Protein AF-A0A846BTY0-F1 (afdb_monomer_lite)

Sequence (270 aa):
MNKLWSKVLLSLCGMIFVFLVKHSTSTQTIAGSITANSADNFVNSMGVVTHLSYTDTPYVQNWNDNNPKYNLKTLLAELGIRHIRDRMLSPSYASVLSYAPERFAQLYKDLGITLTAVIDLREDDFLNASPIPGELEFWSTGSSDVNGEIINFADLIEAIEGPNEYDNEQLPDQNWMETLIDYQTQLYSLVKDNDILAAKPVLMPSLIYTAHCGKIGDLSHISDKANVHSYANYPYWRFPSSTLNWYLNNIKKCSSEQPIIATETGYPTL

Structure (mmCIF, N/CA/C/O backbone):
data_AF-A0A846BTY0-F1
#
_entry.id   AF-A0A846BTY0-F1
#
loop_
_atom_site.group_PDB
_atom_site.id
_atom_site.type_symbol
_atom_site.label_atom_id
_atom_site.label_alt_id
_atom_site.label_comp_id
_atom_site.label_asym_id
_atom_site.label_entity_id
_atom_site.label_seq_id
_atom_site.pdbx_PDB_ins_code
_atom_site.Cartn_x
_atom_site.Cartn_y
_atom_site.Cartn_z
_atom_site.occupancy
_atom_site.B_iso_or_equiv
_atom_site.auth_seq_id
_atom_site.auth_comp_id
_atom_site.auth_asym_id
_atom_site.auth_atom_id
_atom_site.pdbx_PDB_model_num
ATOM 1 N N . MET A 1 1 ? 28.766 14.623 -95.146 1.00 38.59 1 MET A N 1
ATOM 2 C CA . MET A 1 1 ? 28.654 13.152 -95.220 1.00 38.59 1 MET A CA 1
ATOM 3 C C . MET A 1 1 ? 27.309 12.741 -94.628 1.00 38.59 1 MET A C 1
ATOM 5 O O . MET A 1 1 ? 27.062 13.077 -93.484 1.00 38.59 1 MET A O 1
ATOM 9 N N . ASN A 1 2 ? 26.460 12.136 -95.476 1.00 37.66 2 ASN A N 1
ATOM 10 C CA . ASN A 1 2 ? 25.274 11.274 -95.249 1.00 37.66 2 ASN A CA 1
ATOM 11 C C . ASN A 1 2 ? 24.246 11.721 -94.180 1.00 37.66 2 ASN A C 1
ATOM 13 O O . ASN A 1 2 ? 24.505 11.587 -92.995 1.00 37.66 2 ASN A O 1
ATOM 17 N N . LYS A 1 3 ? 23.106 12.366 -94.498 1.00 36.78 3 LYS A N 1
ATOM 18 C CA . LYS A 1 3 ? 21.858 11.883 -95.164 1.00 36.78 3 LYS A CA 1
ATOM 19 C C . LYS A 1 3 ? 21.324 10.531 -94.649 1.00 36.78 3 LYS A C 1
ATOM 21 O O . LYS A 1 3 ? 21.921 9.519 -94.982 1.00 36.78 3 LYS A O 1
ATOM 26 N N . LEU A 1 4 ? 20.154 10.548 -93.984 1.00 38.28 4 LEU A N 1
ATOM 27 C CA . LEU A 1 4 ? 18.922 9.745 -94.233 1.00 38.28 4 LEU A CA 1
ATOM 28 C C . LEU A 1 4 ? 17.878 10.082 -93.125 1.00 38.28 4 LEU A C 1
ATOM 30 O O . LEU A 1 4 ? 18.164 9.862 -91.959 1.00 38.28 4 LEU A O 1
ATOM 34 N N . TRP A 1 5 ? 16.817 10.877 -93.361 1.00 31.69 5 TRP A N 1
ATOM 35 C CA . TRP A 1 5 ? 15.460 10.490 -93.838 1.00 31.69 5 TRP A CA 1
ATOM 36 C C . TRP A 1 5 ? 14.814 9.392 -92.955 1.00 31.69 5 TRP A C 1
ATOM 38 O O . TRP A 1 5 ? 15.377 8.315 -92.853 1.00 31.69 5 TRP A O 1
ATOM 48 N N . SER A 1 6 ? 13.668 9.553 -92.271 1.00 35.09 6 SER A N 1
ATOM 49 C CA . SER A 1 6 ? 12.305 9.905 -92.735 1.00 35.09 6 SER A CA 1
ATOM 50 C C . SER A 1 6 ? 11.376 10.124 -91.505 1.00 35.09 6 SER A C 1
ATOM 52 O O . SER A 1 6 ? 11.512 9.428 -90.509 1.00 35.09 6 SER A O 1
ATOM 54 N N . LYS A 1 7 ? 10.648 11.249 -91.395 1.00 35.53 7 LYS A N 1
ATOM 55 C CA . LYS A 1 7 ? 9.193 11.443 -91.637 1.00 35.53 7 LYS A CA 1
ATOM 56 C C . LYS A 1 7 ? 8.258 10.365 -91.040 1.00 35.53 7 LYS A C 1
ATOM 58 O O . LYS A 1 7 ? 8.324 9.234 -91.493 1.00 35.53 7 LYS A O 1
ATOM 63 N N . VAL A 1 8 ? 7.297 10.769 -90.187 1.00 35.03 8 VAL A N 1
ATOM 64 C CA . VAL A 1 8 ? 5.825 10.728 -90.435 1.00 35.03 8 VAL A CA 1
ATOM 65 C C . VAL A 1 8 ? 4.994 10.942 -89.143 1.00 35.03 8 VAL A C 1
ATOM 67 O O . VAL A 1 8 ? 5.145 10.226 -88.166 1.00 35.03 8 VAL A O 1
ATOM 70 N N . LEU A 1 9 ? 4.128 11.964 -89.228 1.00 31.22 9 LEU A N 1
ATOM 71 C CA . LEU A 1 9 ? 2.765 12.195 -88.705 1.00 31.22 9 LEU A CA 1
ATOM 72 C C . LEU A 1 9 ? 2.306 11.829 -87.271 1.00 31.22 9 LEU A C 1
ATOM 74 O O . LEU A 1 9 ? 2.296 10.679 -86.860 1.00 31.22 9 LEU A O 1
ATOM 78 N N . LEU A 1 10 ? 1.717 12.869 -86.655 1.00 35.19 10 LEU A N 1
ATOM 79 C CA . LEU A 1 10 ? 0.437 12.949 -85.921 1.00 35.19 10 LEU A CA 1
ATOM 80 C C . LEU A 1 10 ? -0.011 11.764 -85.045 1.00 35.19 10 LEU A C 1
ATOM 82 O O . LEU A 1 10 ? -0.430 10.735 -85.556 1.00 35.19 10 LEU A O 1
ATOM 86 N N . SER A 1 11 ? -0.236 12.050 -83.758 1.00 33.22 11 SER A N 1
ATOM 87 C CA . SER A 1 11 ? -1.609 12.052 -83.228 1.00 33.22 11 SER A CA 1
ATOM 88 C C . SER A 1 11 ? -1.683 12.780 -81.882 1.00 33.22 11 SER A C 1
ATOM 90 O O . SER A 1 11 ? -0.953 12.462 -80.945 1.00 33.22 11 SER A O 1
ATOM 92 N N . LEU A 1 12 ? -2.594 13.751 -81.793 1.00 43.34 12 LEU A N 1
ATOM 93 C CA . LEU A 1 12 ? -3.147 14.233 -80.534 1.00 43.34 12 LEU A CA 1
ATOM 94 C C . LEU A 1 12 ? -3.874 13.069 -79.850 1.00 43.34 12 LEU A C 1
ATOM 96 O O . LEU A 1 12 ? -4.935 12.654 -80.306 1.00 43.34 12 LEU A O 1
ATOM 100 N N . CYS A 1 13 ? -3.362 12.609 -78.715 1.00 31.83 13 CYS A N 1
ATOM 101 C CA . CYS A 1 13 ? -4.177 11.945 -77.706 1.00 31.83 13 CYS A CA 1
ATOM 102 C C . CYS A 1 13 ? -3.837 12.574 -76.358 1.00 31.83 13 CYS A C 1
ATOM 104 O O . CYS A 1 13 ? -2.730 12.421 -75.846 1.00 31.83 13 CYS A O 1
ATOM 106 N N . GLY A 1 14 ? -4.794 13.324 -75.808 1.00 37.03 14 GLY A N 1
ATOM 107 C CA . GLY A 1 14 ? -4.729 13.796 -74.436 1.00 37.03 14 GLY A CA 1
ATOM 108 C C . GLY A 1 14 ? -4.611 12.603 -73.494 1.00 37.03 14 GLY A C 1
ATOM 109 O O . GLY A 1 14 ? -5.502 11.760 -73.435 1.00 37.03 14 GLY A O 1
ATOM 110 N N . MET A 1 15 ? -3.510 12.538 -72.754 1.00 34.75 15 MET A N 1
ATOM 111 C CA . MET A 1 15 ? -3.406 11.676 -71.586 1.00 34.75 15 MET A CA 1
ATOM 112 C C . MET A 1 15 ? -4.022 12.424 -70.406 1.00 34.75 15 MET A C 1
ATOM 114 O O . MET A 1 15 ? -3.355 13.176 -69.700 1.00 34.75 15 MET A O 1
ATOM 118 N N . ILE A 1 16 ? -5.323 12.224 -70.205 1.00 39.16 16 ILE A N 1
ATOM 119 C CA . ILE A 1 16 ? -5.926 12.406 -68.887 1.00 39.16 16 ILE A CA 1
ATOM 120 C C . ILE A 1 16 ? -5.365 11.274 -68.025 1.00 39.16 16 ILE A C 1
ATOM 122 O O . ILE A 1 16 ? -5.757 10.117 -68.173 1.00 39.16 16 ILE A O 1
ATOM 126 N N . PHE A 1 17 ? -4.423 11.594 -67.140 1.00 39.34 17 PHE A N 1
ATOM 127 C CA . PHE A 1 17 ? -4.081 10.707 -66.034 1.00 39.34 17 PHE A CA 1
ATOM 128 C C . PHE A 1 17 ? -5.272 10.688 -65.073 1.00 39.34 17 PHE A C 1
ATOM 130 O O . PHE A 1 17 ? -5.424 11.562 -64.223 1.00 39.34 17 PHE A O 1
ATOM 137 N N . VAL A 1 18 ? -6.144 9.691 -65.220 1.00 40.50 18 VAL A N 1
ATOM 138 C CA . VAL A 1 18 ? -7.090 9.337 -64.164 1.00 40.50 18 VAL A CA 1
ATOM 139 C C . VAL A 1 18 ? -6.271 8.683 -63.056 1.00 40.50 18 VAL A C 1
ATOM 141 O O . VAL A 1 18 ? -5.952 7.496 -63.118 1.00 40.50 18 VAL A O 1
ATOM 144 N N . PHE A 1 19 ? -5.904 9.458 -62.037 1.00 42.62 19 PHE A N 1
ATOM 145 C CA . PHE A 1 19 ? -5.526 8.876 -60.756 1.00 42.62 19 PHE A CA 1
ATOM 146 C C . PHE A 1 19 ? -6.775 8.207 -60.180 1.00 42.62 19 PHE A C 1
ATOM 148 O O . PHE A 1 19 ? -7.647 8.860 -59.611 1.00 42.62 19 PHE A O 1
ATOM 155 N N . LEU A 1 20 ? -6.869 6.887 -60.339 1.00 40.22 20 LEU A N 1
ATOM 156 C CA . LEU A 1 20 ? -7.727 6.058 -59.503 1.00 40.22 20 LEU A CA 1
ATOM 157 C C . LEU A 1 20 ? -7.174 6.133 -58.078 1.00 40.22 20 LEU A C 1
ATOM 159 O O . LEU A 1 20 ? -6.376 5.300 -57.651 1.00 40.22 20 LEU A O 1
ATOM 163 N N . VAL A 1 21 ? -7.590 7.159 -57.336 1.00 49.66 21 VAL A N 1
ATOM 164 C CA . VAL A 1 21 ? -7.513 7.143 -55.880 1.00 49.66 21 VAL A CA 1
ATOM 165 C C . VAL A 1 21 ? -8.423 6.000 -55.450 1.00 49.66 21 VAL A C 1
ATOM 167 O O . VAL A 1 21 ? -9.644 6.158 -55.391 1.00 49.66 21 VAL A O 1
ATOM 170 N N . LYS A 1 22 ? -7.839 4.826 -55.178 1.00 41.03 22 LYS A N 1
ATOM 171 C CA . LYS A 1 22 ? -8.484 3.833 -54.320 1.00 41.03 22 LYS A CA 1
ATOM 172 C C . LYS A 1 22 ? -8.749 4.555 -53.006 1.00 41.03 22 LYS A C 1
ATOM 174 O O . LYS A 1 22 ? -7.854 4.682 -52.178 1.00 41.03 22 LYS A O 1
ATOM 179 N N . HIS A 1 23 ? -9.965 5.064 -52.844 1.00 44.62 23 HIS A N 1
ATOM 180 C CA . HIS A 1 23 ? -10.483 5.390 -51.533 1.00 44.62 23 HIS A CA 1
ATOM 181 C C . HIS A 1 23 ? -10.549 4.055 -50.804 1.00 44.62 23 HIS A C 1
ATOM 183 O O . HIS A 1 23 ? -11.494 3.286 -50.965 1.00 44.62 23 HIS A O 1
ATOM 189 N N . SER A 1 24 ? -9.488 3.731 -50.070 1.00 53.31 24 SER A N 1
ATOM 190 C CA . SER A 1 24 ? -9.585 2.794 -48.971 1.00 53.31 24 SER A CA 1
ATOM 191 C C . SER A 1 24 ? -10.599 3.412 -48.022 1.00 53.31 24 SER A C 1
ATOM 193 O O . SER A 1 24 ? -10.271 4.328 -47.270 1.00 53.31 24 SER A O 1
ATOM 195 N N . THR A 1 25 ? -11.850 2.975 -48.124 1.00 48.22 25 THR A N 1
ATOM 196 C CA . THR A 1 25 ? -12.835 3.165 -47.071 1.00 48.22 25 THR A CA 1
ATOM 197 C C . THR A 1 25 ? -12.238 2.500 -45.845 1.00 48.22 25 THR A C 1
ATOM 199 O O . THR A 1 25 ? -12.290 1.277 -45.711 1.00 48.22 25 THR A O 1
ATOM 202 N N . SER A 1 26 ? -11.579 3.289 -44.998 1.00 53.19 26 SER A N 1
ATOM 203 C CA . SER A 1 26 ? -11.285 2.864 -43.646 1.00 53.19 26 SER A CA 1
ATOM 204 C C . SER A 1 26 ? -12.644 2.609 -43.017 1.00 53.19 26 SER A C 1
ATOM 206 O O . SER A 1 26 ? -13.413 3.524 -42.731 1.00 53.19 26 SER A O 1
ATOM 208 N N . THR A 1 27 ? -12.995 1.336 -42.880 1.00 46.78 27 THR A N 1
ATOM 209 C CA . THR A 1 27 ? -14.018 0.927 -41.933 1.00 46.78 27 THR A CA 1
ATOM 210 C C . THR A 1 27 ? -13.564 1.469 -40.587 1.00 46.78 27 THR A C 1
ATOM 212 O O . THR A 1 27 ? -12.634 0.932 -39.988 1.00 46.78 27 THR A O 1
ATOM 215 N N . GLN A 1 28 ? -14.156 2.586 -40.154 1.00 51.31 28 GLN A N 1
ATOM 216 C CA . GLN A 1 28 ? -14.114 2.988 -38.760 1.00 51.31 28 GLN A CA 1
ATOM 217 C C . GLN A 1 28 ? -14.739 1.831 -37.999 1.00 51.31 28 GLN A C 1
ATOM 219 O O . GLN A 1 28 ? -15.952 1.625 -38.041 1.00 51.31 28 GLN A O 1
ATOM 224 N N . THR A 1 29 ? -13.896 1.025 -37.366 1.00 49.38 29 THR A N 1
ATOM 225 C CA . THR A 1 29 ? -14.335 0.108 -36.331 1.00 49.38 29 THR A CA 1
ATOM 226 C C . THR A 1 29 ? -15.044 0.981 -35.308 1.00 49.38 29 THR A C 1
ATOM 228 O O . THR A 1 29 ? -14.406 1.798 -34.646 1.00 49.38 29 THR A O 1
ATOM 231 N N . ILE A 1 30 ? -16.373 0.885 -35.247 1.00 56.69 30 ILE A N 1
ATOM 232 C CA . ILE A 1 30 ? -17.145 1.491 -34.169 1.00 56.69 30 ILE A CA 1
ATOM 233 C C . ILE A 1 30 ? -16.536 0.899 -32.903 1.00 56.69 30 ILE A C 1
ATOM 235 O O . ILE A 1 30 ? -16.584 -0.319 -32.719 1.00 56.69 30 ILE A O 1
ATOM 239 N N . ALA A 1 31 ? -15.870 1.732 -32.098 1.00 61.41 31 ALA A N 1
ATOM 240 C CA . ALA A 1 31 ? -15.422 1.327 -30.776 1.00 61.41 31 ALA A CA 1
ATOM 241 C C . ALA A 1 31 ? -16.645 0.709 -30.093 1.00 61.41 31 ALA A C 1
ATOM 243 O O . ALA A 1 31 ? -17.688 1.363 -30.019 1.00 61.41 31 ALA A O 1
ATOM 244 N N . GLY A 1 32 ? -16.559 -0.580 -29.746 1.00 63.38 32 GLY A N 1
ATOM 245 C CA . GLY A 1 32 ? -17.701 -1.331 -29.230 1.00 63.38 32 GLY A CA 1
ATOM 246 C C . GLY A 1 32 ? -18.377 -0.552 -28.107 1.00 63.38 32 GLY A C 1
ATOM 247 O O . GLY A 1 32 ? -17.699 0.152 -27.357 1.00 63.38 32 GLY A O 1
ATOM 248 N N . SER A 1 33 ? -19.706 -0.633 -28.017 1.00 71.06 33 SER A N 1
ATOM 249 C CA . SER A 1 33 ? -20.448 0.047 -26.957 1.00 71.06 33 SER A CA 1
ATOM 250 C C . SER A 1 33 ? -19.863 -0.359 -25.605 1.00 71.06 33 SER A C 1
ATOM 252 O O . SER A 1 33 ? -19.982 -1.516 -25.200 1.00 71.06 33 SER A O 1
ATOM 254 N N . ILE A 1 34 ? -19.198 0.571 -24.928 1.00 78.00 34 ILE A N 1
ATOM 255 C CA . ILE A 1 34 ? -18.733 0.350 -23.565 1.00 78.00 34 ILE A CA 1
ATOM 256 C C . ILE A 1 34 ? -19.958 0.320 -22.655 1.00 78.00 34 ILE A C 1
ATOM 258 O O . ILE A 1 34 ? -20.835 1.181 -22.751 1.00 78.00 34 ILE A O 1
ATOM 262 N N . THR A 1 35 ? -20.048 -0.688 -21.792 1.00 83.25 35 THR A N 1
ATOM 263 C CA . THR A 1 35 ? -21.094 -0.728 -20.769 1.00 83.25 35 THR A CA 1
ATOM 264 C C . THR A 1 35 ? -20.892 0.465 -19.841 1.00 83.25 35 THR A C 1
ATOM 266 O O . THR A 1 35 ? -19.808 0.645 -19.286 1.00 83.25 35 THR A O 1
ATOM 269 N N . ALA A 1 36 ? -21.925 1.293 -19.685 1.00 83.25 36 ALA A N 1
ATOM 270 C CA . ALA A 1 36 ? -21.894 2.380 -18.720 1.00 83.25 36 ALA A CA 1
ATOM 271 C C . ALA A 1 36 ? -21.770 1.795 -17.305 1.00 83.25 36 ALA A C 1
ATOM 273 O O . ALA A 1 36 ? -22.584 0.963 -16.904 1.00 83.25 36 ALA A O 1
ATOM 274 N N . ASN A 1 37 ? -20.758 2.233 -16.559 1.00 85.69 37 ASN A N 1
ATOM 275 C CA . ASN A 1 37 ? -20.622 1.936 -15.136 1.00 85.69 37 ASN A CA 1
ATOM 276 C C . ASN A 1 37 ? -21.273 3.057 -14.319 1.00 85.69 37 ASN A C 1
ATOM 278 O O . ASN A 1 37 ? -21.351 4.198 -14.782 1.00 85.69 37 ASN A O 1
ATOM 282 N N . SER A 1 38 ? -21.743 2.749 -13.107 1.00 92.88 38 SER A N 1
ATOM 283 C CA . SER A 1 38 ? -22.220 3.798 -12.205 1.00 92.88 38 SER A CA 1
ATOM 284 C C . SER A 1 38 ? -21.059 4.730 -11.839 1.00 92.88 38 SER A C 1
ATOM 286 O O . SER A 1 38 ? -19.912 4.298 -11.716 1.00 92.88 38 SER A O 1
ATOM 288 N N . ALA A 1 39 ? -21.356 6.019 -11.656 1.00 91.12 39 ALA A N 1
ATOM 289 C CA . ALA A 1 39 ? -20.359 6.976 -11.177 1.00 91.12 39 ALA A CA 1
ATOM 290 C C . ALA A 1 39 ? -19.793 6.552 -9.810 1.00 91.12 39 ALA A C 1
ATOM 292 O O . ALA A 1 39 ? -18.603 6.708 -9.565 1.00 91.12 39 ALA A O 1
ATOM 293 N N . ASP A 1 40 ? -20.628 5.944 -8.964 1.00 91.88 40 ASP A N 1
ATOM 294 C CA . ASP A 1 40 ? -20.207 5.408 -7.670 1.00 91.88 40 ASP A CA 1
ATOM 295 C C . ASP A 1 40 ? -19.198 4.257 -7.821 1.00 91.88 40 ASP A C 1
ATOM 297 O O . ASP A 1 40 ? -18.165 4.271 -7.162 1.00 91.88 40 ASP A O 1
ATOM 301 N N . ASN A 1 41 ? -19.400 3.333 -8.772 1.00 92.06 41 ASN A N 1
ATOM 302 C CA . ASN A 1 41 ? -18.420 2.277 -9.058 1.00 92.06 41 ASN A CA 1
ATOM 303 C C . ASN A 1 41 ? -17.092 2.853 -9.564 1.00 92.06 41 ASN A C 1
ATOM 305 O O . ASN A 1 41 ? -16.036 2.297 -9.277 1.00 92.06 41 ASN A O 1
ATOM 309 N N . PHE A 1 42 ? -17.135 3.948 -10.329 1.00 91.56 42 PHE A N 1
ATOM 310 C CA . PHE A 1 42 ? -15.921 4.634 -10.763 1.00 91.56 42 PHE A CA 1
ATOM 311 C C . PHE A 1 42 ? -15.177 5.259 -9.574 1.00 91.56 42 PHE A C 1
ATOM 313 O O . PHE A 1 42 ? -13.975 5.048 -9.440 1.00 91.56 42 PHE A O 1
ATOM 320 N N . VAL A 1 43 ? -15.874 5.957 -8.673 1.00 92.75 43 VAL A N 1
ATOM 321 C CA . VAL A 1 43 ? -15.269 6.510 -7.446 1.00 92.75 43 VAL A CA 1
ATOM 322 C C . VAL A 1 43 ? -14.699 5.401 -6.558 1.00 92.75 43 VAL A C 1
ATOM 324 O O . VAL A 1 43 ? -13.568 5.513 -6.102 1.00 92.75 43 VAL A O 1
ATOM 327 N N . ASN A 1 44 ? -15.412 4.284 -6.414 1.00 94.31 44 ASN A N 1
ATOM 328 C CA . ASN A 1 44 ? -14.961 3.097 -5.681 1.00 94.31 44 ASN A CA 1
ATOM 329 C C . ASN A 1 44 ? -13.809 2.339 -6.377 1.00 94.31 44 ASN A C 1
ATOM 331 O O . ASN A 1 44 ? -13.348 1.316 -5.885 1.00 94.31 44 ASN A O 1
ATOM 335 N N . SER A 1 45 ? -13.360 2.786 -7.551 1.00 93.88 45 SER A N 1
ATOM 336 C CA . SER A 1 45 ? -12.153 2.257 -8.200 1.00 93.88 45 SER A CA 1
ATOM 337 C C . SER A 1 45 ? -10.922 3.137 -7.976 1.00 93.88 45 SER A C 1
ATOM 339 O O . SER A 1 45 ? -9.830 2.776 -8.410 1.00 93.88 45 SER A O 1
ATOM 341 N N . MET A 1 46 ? -11.091 4.293 -7.326 1.00 95.44 46 MET A N 1
ATOM 342 C CA . MET A 1 46 ? -10.037 5.274 -7.101 1.00 95.44 46 MET A CA 1
ATOM 343 C C . MET A 1 46 ? -9.682 5.356 -5.620 1.00 95.44 46 MET A C 1
ATOM 345 O O . MET A 1 46 ? -10.557 5.343 -4.759 1.00 95.44 46 MET A O 1
ATOM 349 N N . GLY A 1 47 ? -8.391 5.510 -5.348 1.00 96.81 47 GLY A N 1
ATOM 350 C CA . GLY A 1 47 ? -7.860 5.830 -4.030 1.00 96.81 47 GLY A CA 1
ATOM 351 C C . GLY A 1 47 ? -6.896 7.007 -4.093 1.00 96.81 47 GLY A C 1
ATOM 352 O O . GLY A 1 47 ? -6.562 7.488 -5.180 1.00 96.81 47 GLY A O 1
ATOM 353 N N . VAL A 1 48 ? -6.438 7.464 -2.929 1.00 96.94 48 VAL A N 1
ATOM 354 C CA . VAL A 1 48 ? -5.351 8.449 -2.821 1.00 96.94 48 VAL A CA 1
ATOM 355 C C . VAL A 1 48 ? -4.244 7.945 -1.911 1.00 96.94 48 VAL A C 1
ATOM 357 O O . VAL A 1 48 ? -4.493 7.361 -0.860 1.00 96.94 48 VAL A O 1
ATOM 360 N N . VAL A 1 49 ? -3.005 8.207 -2.311 1.00 95.88 49 VAL A N 1
ATOM 361 C CA . VAL A 1 49 ? -1.851 8.023 -1.433 1.00 95.88 49 VAL A CA 1
ATOM 362 C C . VAL A 1 49 ? -1.886 9.118 -0.377 1.00 95.88 49 VAL A C 1
ATOM 364 O O . VAL A 1 49 ? -2.077 10.294 -0.698 1.00 95.88 49 VAL A O 1
ATOM 367 N N . THR A 1 50 ? -1.696 8.736 0.877 1.00 93.88 50 THR A N 1
ATOM 368 C CA . THR A 1 50 ? -1.470 9.669 1.976 1.00 93.88 50 THR A CA 1
ATOM 369 C C . THR A 1 50 ? -0.064 9.481 2.530 1.00 93.88 50 THR A C 1
ATOM 371 O O . THR A 1 50 ? 0.626 8.518 2.209 1.00 93.88 50 THR A O 1
ATOM 374 N N . HIS A 1 51 ? 0.364 10.425 3.364 1.00 91.38 51 HIS A N 1
ATOM 375 C CA . HIS A 1 51 ? 1.566 10.286 4.181 1.00 91.38 51 HIS A CA 1
ATOM 376 C C . HIS A 1 51 ? 1.268 10.752 5.607 1.00 91.38 51 HIS A C 1
ATOM 378 O O . HIS A 1 51 ? 1.899 11.666 6.140 1.00 91.38 51 HIS A O 1
ATOM 384 N N . LEU A 1 52 ? 0.249 10.154 6.230 1.00 89.69 52 LEU A N 1
ATOM 385 C CA . LEU A 1 52 ? -0.246 10.518 7.559 1.00 89.69 52 LEU A CA 1
ATOM 386 C C . LEU A 1 52 ? 0.780 10.294 8.665 1.00 89.69 52 LEU A C 1
ATOM 388 O O . LEU A 1 52 ? 0.516 10.710 9.788 1.00 89.69 52 LEU A O 1
ATOM 392 N N . SER A 1 53 ? 1.912 9.666 8.357 1.00 83.06 53 SER A N 1
ATOM 393 C CA . SER A 1 53 ? 3.050 9.468 9.246 1.00 83.06 53 SER A CA 1
ATOM 394 C C . SER A 1 53 ? 4.218 10.441 8.982 1.00 83.06 53 SER A C 1
ATOM 396 O O . SER A 1 53 ? 5.180 10.466 9.738 1.00 83.06 53 SER A O 1
ATOM 398 N N . TYR A 1 54 ? 4.173 11.296 7.954 1.00 85.06 54 TYR A N 1
ATOM 399 C CA . TYR A 1 54 ? 5.301 12.181 7.629 1.00 85.06 54 TYR A CA 1
ATOM 400 C C . TYR A 1 54 ? 5.157 13.512 8.376 1.00 85.06 54 TYR A C 1
ATOM 402 O O . TYR A 1 54 ? 4.447 14.421 7.933 1.00 85.06 54 TYR A O 1
ATOM 410 N N . THR A 1 55 ? 5.806 13.607 9.542 1.00 83.38 55 THR A N 1
ATOM 411 C CA . THR A 1 55 ? 5.645 14.690 10.537 1.00 83.38 55 THR A CA 1
ATOM 412 C C . THR A 1 55 ? 5.854 16.103 9.986 1.00 83.38 55 THR A C 1
ATOM 414 O O . THR A 1 55 ? 5.263 17.058 10.492 1.00 83.38 55 THR A O 1
ATOM 417 N N . ASP A 1 56 ? 6.680 16.253 8.956 1.00 84.81 56 ASP A N 1
ATOM 418 C CA . ASP A 1 56 ? 7.074 17.519 8.338 1.00 84.81 56 ASP A CA 1
ATOM 419 C C . ASP A 1 56 ? 6.213 17.911 7.126 1.00 84.81 56 ASP A C 1
ATOM 421 O O . ASP A 1 56 ? 6.493 18.907 6.459 1.00 84.81 56 ASP A O 1
ATOM 425 N N . THR A 1 57 ? 5.121 17.185 6.873 1.00 88.38 57 THR A N 1
ATOM 426 C CA . THR A 1 57 ? 4.238 17.424 5.725 1.00 88.38 57 THR A CA 1
ATOM 427 C C . THR A 1 57 ? 2.879 18.016 6.123 1.00 88.38 57 THR A C 1
ATOM 429 O O . THR A 1 57 ? 2.418 17.846 7.262 1.00 88.38 57 THR A O 1
ATOM 432 N N . PRO A 1 58 ? 2.157 18.647 5.171 1.00 89.12 58 PRO A N 1
ATOM 433 C CA . PRO A 1 58 ? 0.770 19.066 5.374 1.00 89.12 58 PRO A CA 1
ATOM 434 C C . PRO A 1 58 ? -0.168 17.934 5.807 1.00 89.12 58 PRO A C 1
ATOM 436 O O . PRO A 1 58 ? -1.178 18.211 6.453 1.00 89.12 58 PRO A O 1
ATOM 439 N N . TYR A 1 59 ? 0.170 16.670 5.506 1.00 88.19 59 TYR A N 1
ATOM 440 C CA . TYR A 1 59 ? -0.633 15.523 5.924 1.00 88.19 59 TYR A CA 1
ATOM 441 C C . TYR A 1 59 ? -0.772 15.434 7.444 1.00 88.19 59 TYR A C 1
ATOM 443 O O . TYR A 1 59 ? -1.824 15.057 7.963 1.00 88.19 59 TYR A O 1
ATOM 451 N N . VAL A 1 60 ? 0.284 15.823 8.163 1.00 86.25 60 VAL A N 1
ATOM 452 C CA . VAL A 1 60 ? 0.301 15.815 9.623 1.00 86.25 60 VAL A CA 1
ATOM 453 C C . VAL A 1 60 ? -0.097 17.156 10.202 1.00 86.25 60 VAL A C 1
ATOM 455 O O . VAL A 1 60 ? -0.883 17.189 11.153 1.00 86.25 60 VAL A O 1
ATOM 458 N N . GLN A 1 61 ? 0.422 18.237 9.626 1.00 88.38 61 GLN A N 1
ATOM 459 C CA . GLN A 1 61 ? 0.233 19.594 10.135 1.00 88.38 61 GLN A CA 1
ATOM 460 C C . GLN A 1 61 ? -1.225 20.047 10.042 1.00 88.38 61 GLN A C 1
ATOM 462 O O . GLN A 1 61 ? -1.700 20.743 10.937 1.00 88.38 61 GLN A O 1
ATOM 467 N N . ASN A 1 62 ? -1.955 19.588 9.021 1.00 92.81 62 ASN A N 1
ATOM 468 C CA . ASN A 1 62 ? -3.310 20.059 8.761 1.00 92.81 62 ASN A CA 1
ATOM 469 C C . ASN A 1 62 ? -4.400 19.024 9.080 1.00 92.81 62 ASN A C 1
ATOM 471 O O . ASN A 1 62 ? -5.547 19.208 8.674 1.00 92.81 62 ASN A O 1
ATOM 475 N N . TRP A 1 63 ? -4.078 17.940 9.801 1.00 91.19 63 TRP A N 1
ATOM 476 C CA . TRP A 1 63 ? -5.027 16.853 10.096 1.00 91.19 63 TRP A CA 1
ATOM 477 C C . TRP A 1 63 ? -6.381 17.349 10.625 1.00 91.19 63 TRP A C 1
ATOM 479 O O . TRP A 1 63 ? -7.427 16.926 10.146 1.00 91.19 63 TRP A O 1
ATOM 489 N N . ASN A 1 64 ? -6.334 18.287 11.572 1.00 87.75 64 ASN A N 1
ATOM 490 C CA . ASN A 1 64 ? -7.494 18.927 12.188 1.00 87.75 64 ASN A CA 1
ATOM 491 C C . ASN A 1 64 ? -7.356 20.458 12.145 1.00 87.75 64 ASN A C 1
ATOM 493 O O . ASN A 1 64 ? -7.581 21.132 13.149 1.00 87.75 64 ASN A O 1
ATOM 497 N N . ASP A 1 65 ? -6.932 21.018 11.007 1.00 93.38 65 ASP A N 1
ATOM 498 C CA . ASP A 1 65 ? -6.879 22.478 10.861 1.00 93.38 65 ASP A CA 1
ATOM 499 C C . ASP A 1 65 ? -8.282 23.089 11.065 1.00 93.38 65 ASP A C 1
ATOM 501 O O . ASP A 1 65 ? -9.291 22.540 10.613 1.00 93.38 65 AS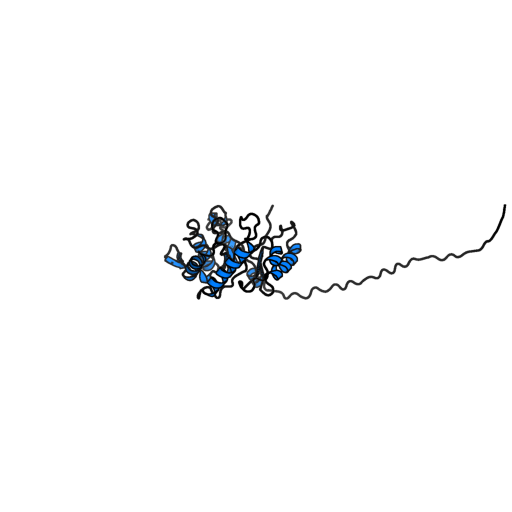P A O 1
ATOM 505 N N . ASN A 1 66 ? -8.364 24.227 11.758 1.00 92.31 66 ASN A N 1
ATOM 506 C CA . ASN A 1 66 ? -9.635 24.914 12.012 1.00 92.31 66 ASN A CA 1
ATOM 507 C C . ASN A 1 66 ? -10.231 25.541 10.741 1.00 92.31 66 ASN A C 1
ATOM 509 O O . ASN A 1 66 ? -11.413 25.880 10.713 1.00 92.31 66 ASN A O 1
ATOM 513 N N . ASN A 1 67 ? -9.420 25.729 9.700 1.00 93.31 67 ASN A N 1
ATOM 514 C CA . ASN A 1 67 ? -9.853 26.151 8.383 1.00 93.31 67 ASN A CA 1
ATOM 515 C C . ASN A 1 67 ? -10.127 24.913 7.506 1.00 93.31 67 ASN A C 1
ATOM 517 O O . ASN A 1 67 ? -9.181 24.225 7.113 1.00 93.31 67 ASN A O 1
ATOM 521 N N . PRO A 1 68 ? -11.391 24.657 7.111 1.00 88.44 68 PRO A N 1
ATOM 522 C CA . PRO A 1 68 ? -11.758 23.512 6.274 1.00 88.44 68 PRO A CA 1
ATOM 523 C C . PRO A 1 68 ? -10.967 23.408 4.967 1.00 88.44 68 PRO A C 1
ATOM 525 O O . PRO A 1 68 ? -10.733 22.310 4.482 1.00 88.44 68 PRO A O 1
ATOM 528 N N . LYS A 1 69 ? -10.494 24.541 4.427 1.00 90.75 69 LYS A N 1
ATOM 529 C CA . LYS A 1 69 ? -9.664 24.578 3.214 1.00 90.75 69 LYS A CA 1
ATOM 530 C C . LYS A 1 69 ? -8.336 23.827 3.369 1.00 90.75 69 LYS A C 1
ATOM 532 O O . LYS A 1 69 ? -7.756 23.415 2.369 1.00 90.75 69 LYS A O 1
ATOM 537 N N . TYR A 1 70 ? -7.830 23.715 4.592 1.00 92.88 70 TYR A N 1
ATOM 538 C CA . TYR A 1 70 ? -6.578 23.025 4.889 1.00 92.88 70 TYR A CA 1
ATOM 539 C C . TYR A 1 70 ? -6.806 21.734 5.671 1.00 92.88 70 TYR A C 1
ATOM 541 O O . TYR A 1 70 ? -5.953 20.858 5.606 1.00 92.88 70 TYR A O 1
ATOM 549 N N . ASN A 1 71 ? -7.948 21.589 6.349 1.00 93.62 71 ASN A N 1
ATOM 550 C CA . ASN A 1 71 ? -8.280 20.410 7.139 1.00 93.62 71 ASN A CA 1
ATOM 551 C C . ASN A 1 71 ? -8.286 19.136 6.281 1.00 93.62 71 ASN A C 1
ATOM 553 O O . ASN A 1 71 ? -9.204 18.914 5.489 1.00 93.62 71 ASN A O 1
ATOM 557 N N . LEU A 1 72 ? -7.276 18.284 6.459 1.00 93.25 72 LEU A N 1
ATOM 558 C CA . LEU A 1 72 ? -7.102 17.103 5.619 1.00 93.25 72 LEU A CA 1
ATOM 559 C C . LEU A 1 72 ? -8.283 16.137 5.731 1.00 93.25 72 LEU A C 1
ATOM 561 O O . LEU A 1 72 ? -8.738 15.612 4.718 1.00 93.25 72 LEU A O 1
ATOM 565 N N . LYS A 1 73 ? -8.793 15.908 6.944 1.00 92.50 73 LYS A N 1
ATOM 566 C CA . LYS A 1 73 ? -9.917 14.995 7.161 1.00 92.50 73 LYS A CA 1
ATOM 567 C C . LYS A 1 73 ? -11.175 15.475 6.435 1.00 92.50 73 LYS A C 1
ATOM 569 O O . LYS A 1 73 ? -11.846 14.672 5.792 1.00 92.50 73 LYS A O 1
ATOM 574 N N . THR A 1 74 ? -11.459 16.778 6.480 1.00 93.56 74 THR A N 1
ATOM 575 C CA . THR A 1 74 ? -12.568 17.381 5.725 1.00 93.56 74 THR A CA 1
ATOM 576 C C . THR A 1 74 ? -12.356 17.251 4.221 1.00 93.56 74 THR A C 1
ATOM 578 O O . THR A 1 74 ? -13.271 16.835 3.518 1.00 93.56 74 THR A O 1
ATOM 581 N N . LEU A 1 75 ? -11.152 17.541 3.720 1.00 94.44 75 LEU A N 1
ATOM 582 C CA . LEU A 1 75 ? -10.848 17.433 2.290 1.00 94.44 75 LEU A CA 1
ATOM 583 C C . LEU A 1 75 ? -10.993 15.994 1.772 1.00 94.44 75 LEU A C 1
ATOM 585 O O . LEU A 1 75 ? -11.535 15.792 0.688 1.00 94.44 75 LEU A O 1
ATOM 589 N N . LEU A 1 76 ? -10.560 14.991 2.546 1.00 93.50 76 LEU A N 1
ATOM 590 C CA . LEU A 1 76 ? -10.758 13.577 2.207 1.00 93.50 76 LEU A CA 1
ATOM 591 C C .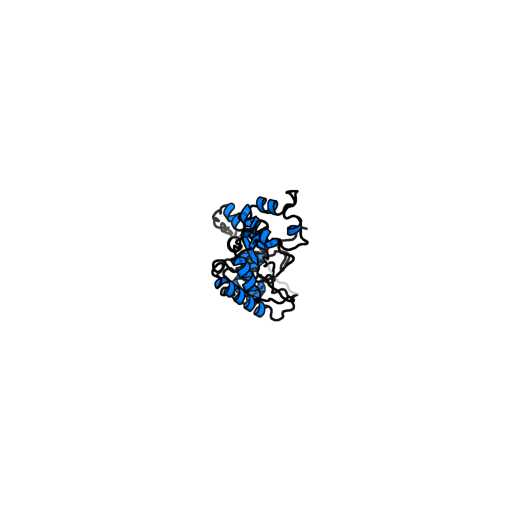 LEU A 1 76 ? -12.248 13.204 2.177 1.00 93.50 76 LEU A C 1
ATOM 593 O O . LEU A 1 76 ? -12.680 12.513 1.256 1.00 93.50 76 LEU A O 1
ATOM 597 N N . ALA A 1 77 ? -13.043 13.705 3.130 1.00 92.56 77 ALA A N 1
ATOM 598 C CA . ALA A 1 77 ? -14.491 13.496 3.147 1.00 92.56 77 ALA A CA 1
ATOM 599 C C . ALA A 1 77 ? -15.186 14.119 1.921 1.00 92.56 77 ALA A C 1
ATOM 601 O O . ALA A 1 77 ? -16.028 13.480 1.292 1.00 92.56 77 ALA A O 1
ATOM 602 N N . GLU A 1 78 ? -14.819 15.350 1.556 1.00 94.00 78 GLU A N 1
ATOM 603 C CA . GLU A 1 78 ? -15.395 16.071 0.413 1.00 94.00 78 GLU A CA 1
ATOM 604 C C . GLU A 1 78 ? -15.013 15.455 -0.939 1.00 94.00 78 GLU A C 1
ATOM 606 O O . GLU A 1 78 ? -15.785 15.541 -1.896 1.00 94.00 78 GLU A O 1
ATOM 611 N N . LEU A 1 79 ? -13.848 14.805 -1.023 1.00 92.50 79 LEU A N 1
ATOM 612 C CA . LEU A 1 79 ? -13.386 14.129 -2.235 1.00 92.50 79 LEU A CA 1
ATOM 613 C C . LEU A 1 79 ? -14.218 12.874 -2.564 1.00 92.50 79 LEU A C 1
ATOM 615 O O . LEU A 1 79 ? -14.238 12.435 -3.713 1.00 92.50 79 LEU A O 1
ATOM 619 N N . GLY A 1 80 ? -14.910 12.303 -1.569 1.00 91.81 80 GLY A N 1
ATOM 620 C CA . GLY A 1 80 ? -15.782 11.134 -1.725 1.00 91.81 80 GLY A CA 1
ATOM 621 C C . GLY A 1 80 ? -15.046 9.811 -1.968 1.00 91.81 80 GLY A C 1
ATOM 622 O O . GLY A 1 80 ? -15.683 8.805 -2.284 1.00 91.81 80 GLY A O 1
ATOM 623 N N . ILE A 1 81 ? -13.718 9.804 -1.836 1.00 93.94 81 ILE A N 1
ATOM 624 C CA . ILE A 1 81 ? -12.883 8.609 -1.978 1.00 93.94 81 ILE A CA 1
ATOM 625 C C . ILE A 1 81 ? -13.012 7.740 -0.730 1.00 93.94 81 ILE A C 1
ATOM 627 O O . ILE A 1 81 ? -13.153 8.242 0.381 1.00 93.94 81 ILE A O 1
ATOM 631 N N . ARG A 1 82 ? -12.954 6.423 -0.936 1.00 96.12 82 ARG A N 1
ATOM 632 C CA . ARG A 1 82 ? -13.141 5.405 0.108 1.00 96.12 82 ARG A CA 1
ATOM 633 C C . ARG A 1 82 ? -11.887 4.573 0.372 1.00 96.12 82 ARG A C 1
ATOM 635 O O . ARG A 1 82 ? -11.901 3.738 1.263 1.00 96.12 82 ARG A O 1
ATOM 642 N N . HIS A 1 83 ? -10.824 4.818 -0.388 1.00 97.94 83 HIS A N 1
ATOM 643 C CA . HIS A 1 83 ? -9.606 4.018 -0.396 1.00 97.94 83 HIS A CA 1
ATOM 644 C C . HIS A 1 83 ? -8.398 4.939 -0.235 1.00 97.94 83 HIS A C 1
ATOM 646 O O . HIS A 1 83 ? -8.231 5.894 -1.001 1.00 97.94 83 HIS A O 1
ATOM 652 N N . ILE A 1 84 ? -7.553 4.662 0.749 1.00 97.56 84 ILE A N 1
ATOM 653 C CA . ILE A 1 84 ? -6.262 5.328 0.906 1.00 97.56 84 ILE A CA 1
ATOM 654 C C . ILE A 1 84 ? -5.134 4.310 0.935 1.00 97.56 84 ILE A C 1
ATOM 656 O O . ILE A 1 84 ? -5.332 3.148 1.282 1.00 97.56 84 ILE A O 1
ATOM 660 N N . ARG A 1 85 ? -3.932 4.765 0.603 1.00 97.75 85 ARG A N 1
ATOM 661 C CA . ARG A 1 85 ? -2.709 3.974 0.709 1.00 97.75 85 ARG A CA 1
ATOM 662 C C . ARG A 1 85 ? -1.689 4.717 1.549 1.00 97.75 85 ARG A C 1
ATOM 664 O O . ARG A 1 85 ? -1.408 5.882 1.275 1.00 97.75 85 ARG A O 1
ATOM 671 N N . ASP A 1 86 ? -1.109 4.029 2.522 1.00 94.81 86 ASP A N 1
ATOM 672 C CA . ASP A 1 86 ? -0.050 4.574 3.367 1.00 94.81 86 ASP A CA 1
ATOM 673 C C . ASP A 1 86 ? 0.714 3.450 4.073 1.00 94.81 86 ASP A C 1
ATOM 675 O O . ASP A 1 86 ? 0.313 2.282 4.081 1.00 94.81 86 ASP A O 1
ATOM 679 N N . ARG A 1 87 ? 1.802 3.824 4.735 1.00 89.19 87 ARG A N 1
ATOM 680 C CA . ARG A 1 87 ? 2.536 2.954 5.639 1.00 89.19 87 ARG A CA 1
ATOM 681 C C . ARG A 1 87 ? 1.936 3.061 7.042 1.00 89.19 87 ARG A C 1
ATOM 683 O O . ARG A 1 87 ? 2.045 4.098 7.699 1.00 89.19 87 ARG A O 1
ATOM 690 N N . MET A 1 88 ? 1.337 1.973 7.520 1.00 85.25 88 MET A N 1
ATOM 691 C CA . MET A 1 88 ? 0.900 1.841 8.911 1.00 85.25 88 MET A CA 1
ATOM 692 C C . MET A 1 88 ? 1.942 1.031 9.673 1.00 85.25 88 MET A C 1
ATOM 694 O O . MET A 1 88 ? 2.229 -0.095 9.300 1.00 85.25 88 MET A O 1
ATOM 698 N N . LEU A 1 89 ? 2.529 1.607 10.719 1.00 78.69 89 LEU A N 1
ATOM 699 C CA . LEU A 1 89 ? 3.515 0.926 11.560 1.00 78.69 89 LEU A CA 1
ATOM 700 C C . LEU A 1 89 ? 3.025 0.885 12.994 1.00 78.69 89 LEU A C 1
ATOM 702 O O . LEU A 1 89 ? 2.379 1.826 13.468 1.00 78.69 89 LEU A O 1
ATOM 706 N N . SER A 1 90 ? 3.393 -0.178 13.693 1.00 75.75 90 SER A N 1
ATOM 707 C CA . SER A 1 90 ? 3.248 -0.277 15.128 1.00 75.75 90 SER A CA 1
ATOM 708 C C . SER A 1 90 ? 4.041 0.853 15.802 1.00 75.75 90 SER A C 1
ATOM 710 O O . SER A 1 90 ? 5.154 1.196 15.375 1.00 75.75 90 SER A O 1
ATOM 712 N N . PRO A 1 91 ? 3.524 1.431 16.899 1.00 71.94 91 PRO A N 1
ATOM 713 C CA . PRO A 1 91 ? 4.254 2.436 17.670 1.00 71.94 91 PRO A CA 1
ATOM 714 C C . PRO A 1 91 ? 5.627 1.951 18.166 1.00 71.94 91 PRO A C 1
ATOM 716 O O . PRO A 1 91 ? 6.526 2.763 18.371 1.00 71.94 91 PRO A O 1
ATOM 719 N N . SER A 1 92 ? 5.810 0.636 18.340 1.00 68.25 92 SER A N 1
ATOM 720 C CA . SER A 1 92 ? 7.095 0.018 18.692 1.00 68.25 92 SER A CA 1
ATOM 721 C C . SER A 1 92 ? 8.155 0.136 17.601 1.00 68.25 92 SER A C 1
ATOM 723 O O . SER A 1 92 ? 9.337 0.215 17.926 1.00 68.25 92 SER A O 1
ATOM 725 N N . TYR A 1 93 ? 7.752 0.157 16.329 1.00 68.06 93 TYR A N 1
ATOM 726 C CA . TYR A 1 93 ? 8.674 0.250 15.201 1.00 68.06 93 TYR A CA 1
ATOM 727 C C . TYR A 1 93 ? 8.956 1.704 14.796 1.00 68.06 93 TYR A C 1
ATOM 729 O O . TYR A 1 93 ? 10.037 2.022 14.306 1.00 68.06 93 TYR A O 1
ATOM 737 N N . ALA A 1 94 ? 8.017 2.618 15.054 1.00 64.19 94 ALA A N 1
ATOM 738 C CA . ALA A 1 94 ? 8.186 4.033 14.747 1.00 64.19 94 ALA A CA 1
ATOM 739 C C . ALA A 1 94 ? 7.583 4.926 15.842 1.00 64.19 94 ALA A C 1
ATOM 741 O O . ALA A 1 94 ? 6.518 5.518 15.677 1.00 64.19 94 ALA A O 1
ATOM 742 N N . SER A 1 95 ? 8.293 5.054 16.967 1.00 59.09 95 SER A N 1
ATOM 743 C CA . SER A 1 95 ? 7.824 5.768 18.170 1.00 59.09 95 SER A CA 1
ATOM 744 C C . SER A 1 95 ? 7.417 7.231 17.938 1.00 59.09 95 SER A C 1
ATOM 746 O O . SER A 1 95 ? 6.603 7.769 18.686 1.00 59.09 95 SER A O 1
ATOM 748 N N . VAL A 1 96 ? 7.926 7.870 16.881 1.00 57.72 96 VAL A N 1
ATOM 749 C CA . VAL A 1 96 ? 7.564 9.238 16.465 1.00 57.72 96 VAL A CA 1
ATOM 750 C C . VAL A 1 96 ? 6.276 9.324 15.628 1.00 57.72 96 VAL A C 1
ATOM 752 O O . VAL A 1 96 ? 5.832 10.429 15.322 1.00 57.72 96 VAL A O 1
ATOM 755 N N . LEU A 1 97 ? 5.660 8.190 15.268 1.00 65.00 97 LEU A N 1
ATOM 756 C CA . LEU A 1 97 ? 4.518 8.088 14.341 1.00 65.00 97 LEU A CA 1
ATOM 757 C C . LEU A 1 97 ? 3.228 7.588 15.013 1.00 65.00 97 LEU A C 1
ATOM 759 O O . LEU A 1 97 ? 2.288 7.195 14.323 1.00 65.00 97 LEU A O 1
ATOM 763 N N . SER A 1 98 ? 3.163 7.616 16.349 1.00 68.50 98 SER A N 1
ATOM 764 C CA . SER A 1 98 ? 2.078 7.016 17.147 1.00 68.50 98 SER A CA 1
ATOM 765 C C . SER A 1 98 ? 0.667 7.506 16.798 1.00 68.50 98 SER A C 1
ATOM 767 O O . SER A 1 98 ? -0.304 6.805 17.060 1.00 68.50 98 SER A O 1
ATOM 769 N N . TYR A 1 99 ? 0.541 8.677 16.177 1.00 80.94 99 TYR A N 1
ATOM 770 C CA . TYR A 1 99 ? -0.741 9.256 15.784 1.00 80.94 99 TYR A CA 1
ATOM 771 C C . TYR A 1 99 ? -1.286 8.709 14.453 1.00 80.94 99 TYR A C 1
ATOM 773 O O . TYR A 1 99 ? -2.483 8.821 14.210 1.00 80.94 99 TYR A O 1
ATOM 781 N N . ALA A 1 100 ? -0.460 8.142 13.564 1.00 87.19 100 ALA A N 1
ATOM 782 C CA . ALA A 1 100 ? -0.937 7.691 12.251 1.00 87.19 100 ALA A CA 1
ATOM 783 C C . ALA A 1 100 ? -1.987 6.560 12.349 1.00 87.19 100 ALA A C 1
ATOM 785 O O . ALA A 1 100 ? -3.042 6.702 11.726 1.00 87.19 100 ALA A O 1
ATOM 786 N N . PRO A 1 101 ? -1.804 5.510 13.182 1.00 88.19 101 PRO A N 1
ATOM 787 C CA . PRO A 1 101 ? -2.834 4.489 13.388 1.00 88.19 101 PRO A CA 1
ATOM 788 C C . PRO A 1 101 ? -4.173 5.063 13.878 1.00 88.19 101 PRO A C 1
ATOM 790 O O . PRO A 1 101 ? -5.227 4.717 13.347 1.00 88.19 101 PRO A O 1
ATOM 793 N N . GLU A 1 102 ? -4.151 6.009 14.825 1.00 86.62 102 GLU A N 1
ATOM 794 C CA . GLU A 1 102 ? -5.369 6.680 15.309 1.00 86.62 102 GLU A CA 1
ATOM 795 C C . GLU A 1 102 ? -6.080 7.465 14.199 1.00 86.62 102 GLU A C 1
ATOM 797 O O . GLU A 1 102 ? -7.308 7.535 14.153 1.00 86.62 102 GLU A O 1
ATOM 802 N N . ARG A 1 103 ? -5.322 8.057 13.275 1.00 90.19 103 ARG A N 1
ATOM 803 C CA . ARG A 1 103 ? -5.881 8.800 12.143 1.00 90.19 103 ARG A CA 1
ATOM 804 C C . ARG A 1 103 ? -6.544 7.886 11.124 1.00 90.19 103 ARG A C 1
ATOM 806 O O . ARG A 1 103 ? -7.647 8.201 10.684 1.00 90.19 103 ARG A O 1
ATOM 813 N N . PHE A 1 104 ? -5.933 6.747 10.797 1.00 91.81 104 PHE A N 1
ATOM 814 C CA . PHE A 1 104 ? -6.580 5.734 9.957 1.00 91.81 104 PHE A CA 1
ATOM 815 C C . PHE A 1 104 ? -7.879 5.238 10.598 1.00 91.81 104 PHE A C 1
ATOM 817 O O . PHE A 1 104 ? -8.911 5.172 9.932 1.00 91.81 104 PHE A O 1
ATOM 824 N N . ALA A 1 105 ? -7.862 5.002 11.912 1.00 90.44 105 ALA A N 1
ATOM 825 C CA . ALA A 1 105 ? -9.049 4.634 12.676 1.00 90.44 105 ALA A CA 1
ATOM 826 C C . ALA A 1 105 ? -10.167 5.677 12.575 1.00 90.44 105 ALA A C 1
ATOM 828 O O . ALA A 1 105 ? -11.324 5.328 12.352 1.00 90.44 105 ALA A O 1
ATOM 829 N N . GLN A 1 106 ? -9.822 6.961 12.709 1.00 90.50 106 GLN A N 1
ATOM 830 C CA . GLN A 1 106 ? -10.775 8.063 12.579 1.00 90.50 106 GLN A CA 1
ATOM 831 C C . GLN A 1 106 ? -11.373 8.144 11.169 1.00 90.50 106 GLN A C 1
ATOM 833 O O . GLN A 1 106 ? -12.571 8.379 11.046 1.00 90.50 106 GLN A O 1
ATOM 838 N N . LEU A 1 107 ? -10.582 7.942 10.108 1.00 93.31 107 LEU A N 1
ATOM 839 C CA . LEU A 1 107 ? -11.108 7.932 8.733 1.00 93.31 107 LEU A CA 1
ATOM 840 C C . LEU A 1 107 ? -12.060 6.764 8.508 1.00 93.31 107 LEU A C 1
ATOM 842 O O . LEU A 1 107 ? -13.123 6.945 7.918 1.00 93.31 107 LEU A O 1
ATOM 846 N N . TYR A 1 108 ? -11.716 5.584 9.015 1.00 93.94 108 TYR A N 1
ATOM 847 C CA . TYR A 1 108 ? -12.584 4.422 8.912 1.00 93.94 108 TYR A CA 1
ATOM 848 C C . TYR A 1 108 ? -13.888 4.616 9.693 1.00 93.94 108 TYR A C 1
ATOM 850 O O . TYR A 1 108 ? -14.972 4.460 9.137 1.00 93.94 108 TYR A O 1
ATOM 858 N N . LYS A 1 109 ? -13.801 5.025 10.962 1.00 91.75 109 LYS A N 1
ATOM 859 C CA . LYS A 1 109 ? -14.966 5.203 11.838 1.00 91.75 109 LYS A CA 1
ATOM 860 C C . LYS A 1 109 ? -15.914 6.292 11.344 1.00 91.75 109 LYS A C 1
ATOM 862 O O . LYS A 1 109 ? -17.127 6.095 11.362 1.00 91.75 109 LYS A O 1
ATOM 867 N N . ASP A 1 110 ? -15.368 7.425 10.907 1.00 92.38 110 ASP A N 1
ATOM 868 C CA . ASP A 1 110 ? -16.185 8.594 10.586 1.00 92.38 110 ASP A CA 1
ATOM 869 C C . ASP A 1 110 ? -16.622 8.625 9.117 1.00 92.38 110 ASP A C 1
ATOM 871 O O . ASP A 1 110 ? -17.670 9.194 8.812 1.00 92.38 110 ASP A O 1
ATOM 875 N N . LEU A 1 111 ? -15.833 8.036 8.208 1.00 93.94 111 LEU A N 1
ATOM 876 C CA . LEU A 1 111 ? -16.029 8.151 6.756 1.00 93.94 111 LEU A CA 1
ATOM 877 C C . LEU A 1 111 ? -16.108 6.799 6.029 1.00 93.94 111 LEU A C 1
ATOM 879 O O . LEU A 1 111 ? -16.449 6.772 4.848 1.00 93.94 111 LEU A O 1
ATOM 883 N N . GLY A 1 112 ? -15.803 5.680 6.693 1.00 94.75 112 GLY A N 1
ATOM 884 C CA . GLY A 1 112 ? -15.739 4.360 6.058 1.00 94.75 112 GLY A CA 1
ATOM 885 C C . GLY A 1 112 ? -14.571 4.200 5.081 1.00 94.75 112 GLY A C 1
ATOM 886 O O . GLY A 1 112 ? -14.634 3.344 4.203 1.00 94.75 112 GLY A O 1
ATOM 887 N N . ILE A 1 113 ? -13.536 5.038 5.198 1.00 96.69 113 ILE A N 1
ATOM 888 C CA . ILE A 1 113 ? -12.340 4.966 4.352 1.00 96.69 113 ILE A CA 1
ATOM 889 C C . ILE A 1 113 ? -11.452 3.806 4.816 1.00 96.69 113 ILE A C 1
ATOM 891 O O . ILE A 1 113 ? -11.108 3.725 5.996 1.00 96.69 113 ILE A O 1
ATOM 895 N N . THR A 1 114 ? -11.057 2.940 3.886 1.00 97.25 114 THR A N 1
ATOM 896 C CA . THR A 1 114 ? -10.174 1.791 4.117 1.00 97.25 114 THR A CA 1
ATOM 897 C C . THR A 1 114 ? -8.741 2.053 3.661 1.00 97.25 114 THR A C 1
ATOM 899 O O . THR A 1 114 ? -8.482 2.952 2.862 1.00 97.25 114 THR A O 1
ATOM 902 N N . LEU A 1 115 ? -7.802 1.263 4.189 1.00 97.56 115 LEU A N 1
ATOM 903 C CA . LEU A 1 115 ? -6.361 1.426 4.009 1.00 97.56 115 LEU A CA 1
ATOM 904 C C . LEU A 1 115 ? -5.726 0.230 3.292 1.00 97.56 115 LEU A C 1
ATOM 906 O O . LEU A 1 115 ? -5.759 -0.895 3.800 1.00 97.56 115 LEU A O 1
ATOM 910 N N . THR A 1 116 ? -5.072 0.485 2.163 1.00 98.38 116 THR A N 1
ATOM 911 C CA . THR A 1 116 ? -4.012 -0.382 1.644 1.00 98.38 116 THR A CA 1
ATOM 912 C C . THR A 1 116 ? -2.738 -0.100 2.443 1.00 98.38 116 THR A C 1
ATOM 914 O O . THR A 1 116 ? -2.136 0.969 2.311 1.00 98.38 116 THR A O 1
ATOM 917 N N . ALA A 1 117 ? -2.368 -1.033 3.323 1.00 96.94 117 ALA A N 1
ATOM 918 C CA . ALA A 1 117 ? -1.282 -0.871 4.283 1.00 96.94 117 ALA A CA 1
ATOM 919 C C . ALA A 1 117 ? 0.036 -1.422 3.725 1.00 96.94 117 ALA A C 1
ATOM 921 O O . ALA A 1 117 ? 0.163 -2.625 3.494 1.00 96.94 117 ALA A O 1
ATOM 922 N N . VAL A 1 118 ? 1.026 -0.550 3.535 1.00 96.50 118 VAL A N 1
ATOM 923 C CA . VAL A 1 118 ? 2.354 -0.926 3.025 1.00 96.50 118 VAL A CA 1
ATOM 924 C C . VAL A 1 118 ? 3.224 -1.483 4.154 1.00 96.50 118 VAL A C 1
ATOM 926 O O . VAL A 1 118 ? 3.486 -0.781 5.134 1.00 96.50 118 VAL A O 1
ATOM 929 N N . ILE A 1 119 ? 3.725 -2.712 3.998 1.00 94.56 119 ILE A N 1
ATOM 930 C CA . ILE A 1 119 ? 4.744 -3.312 4.868 1.00 94.56 119 ILE A CA 1
ATOM 931 C C . ILE A 1 119 ? 6.091 -3.263 4.144 1.00 94.56 119 ILE A C 1
ATOM 933 O O . ILE A 1 119 ? 6.497 -4.186 3.442 1.00 94.56 119 ILE A O 1
ATOM 937 N N . ASP A 1 120 ? 6.778 -2.138 4.326 1.00 93.50 120 ASP A N 1
ATOM 938 C CA . ASP A 1 120 ? 8.138 -1.904 3.844 1.00 93.50 120 ASP A CA 1
ATOM 939 C C . ASP A 1 120 ? 9.056 -1.639 5.041 1.00 93.50 120 ASP A C 1
ATOM 941 O O . ASP A 1 120 ? 9.250 -0.501 5.472 1.00 93.50 120 ASP A O 1
ATOM 945 N N . LEU A 1 121 ? 9.537 -2.717 5.657 1.00 92.69 121 LEU A N 1
ATOM 946 C CA . LEU A 1 121 ? 10.380 -2.661 6.850 1.00 92.69 121 LEU A CA 1
ATOM 947 C C . LEU A 1 121 ? 11.843 -2.765 6.435 1.00 92.69 121 LEU A C 1
ATOM 949 O O . LEU A 1 121 ? 12.259 -3.787 5.886 1.00 92.69 121 LEU A O 1
ATOM 953 N N . ARG A 1 122 ? 12.616 -1.712 6.715 1.00 91.00 122 ARG A N 1
ATOM 954 C CA . ARG A 1 122 ? 14.033 -1.617 6.357 1.00 91.00 122 ARG A CA 1
ATOM 955 C C . ARG A 1 122 ? 14.896 -1.346 7.578 1.00 91.00 122 ARG A C 1
ATOM 957 O O . ARG A 1 122 ? 14.525 -0.543 8.431 1.00 91.00 122 ARG A O 1
ATOM 964 N N . GLU A 1 123 ? 16.056 -1.981 7.619 1.00 89.06 123 GLU A N 1
ATOM 965 C CA . GLU A 1 123 ? 17.145 -1.725 8.559 1.00 89.06 123 GLU A CA 1
ATOM 966 C C . GLU A 1 123 ? 18.397 -1.412 7.734 1.00 89.06 123 GLU A C 1
ATOM 968 O O . GLU A 1 123 ? 18.785 -2.209 6.883 1.00 89.06 123 GLU A O 1
ATOM 973 N N . ASP 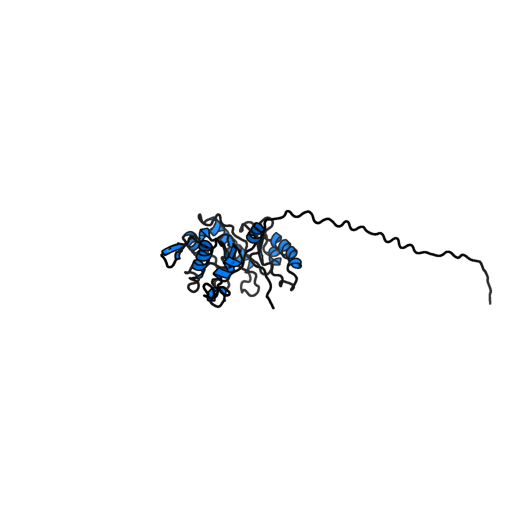A 1 124 ? 18.968 -0.217 7.916 1.00 87.25 124 ASP A N 1
ATOM 974 C CA . ASP A 1 124 ? 20.100 0.288 7.120 1.00 87.25 124 ASP A CA 1
ATOM 975 C C . ASP A 1 124 ? 19.896 0.167 5.592 1.00 87.25 124 ASP A C 1
ATOM 977 O O . ASP A 1 124 ? 20.791 -0.241 4.858 1.00 87.25 124 ASP A O 1
ATOM 981 N N . ASP A 1 125 ? 18.695 0.514 5.113 1.00 91.31 125 ASP A N 1
ATOM 982 C CA . ASP A 1 125 ? 18.252 0.406 3.710 1.00 91.31 125 ASP A CA 1
ATOM 983 C C . ASP A 1 125 ? 18.101 -1.029 3.156 1.00 91.31 125 ASP A C 1
ATOM 985 O O . ASP A 1 125 ? 17.729 -1.207 1.991 1.00 91.31 125 ASP A O 1
ATOM 989 N N . PHE A 1 126 ? 18.280 -2.062 3.984 1.00 94.38 126 PHE A N 1
ATOM 990 C CA . PHE A 1 126 ? 17.997 -3.457 3.635 1.00 94.38 126 PHE A CA 1
ATOM 991 C C . PHE A 1 126 ? 16.629 -3.896 4.142 1.00 94.38 126 PHE A C 1
ATOM 993 O O . PHE A 1 126 ? 16.248 -3.567 5.263 1.00 94.38 126 PHE A O 1
ATOM 1000 N N . LEU A 1 127 ? 15.887 -4.666 3.342 1.00 95.50 127 LEU A N 1
ATOM 1001 C CA . LEU A 1 127 ? 14.623 -5.237 3.805 1.00 95.50 127 LEU A CA 1
ATOM 1002 C C . LEU A 1 127 ? 14.853 -6.193 4.980 1.00 95.50 127 LEU A C 1
ATOM 1004 O O . LEU A 1 127 ? 15.689 -7.092 4.916 1.00 95.50 127 LEU A O 1
ATOM 1008 N N . ASN A 1 128 ? 14.060 -6.025 6.036 1.00 94.75 128 ASN A N 1
ATOM 1009 C CA . ASN A 1 128 ? 14.089 -6.874 7.219 1.00 94.75 128 ASN A CA 1
ATOM 1010 C C . ASN A 1 128 ? 12.676 -7.378 7.533 1.00 94.75 128 ASN A C 1
ATOM 1012 O O . ASN A 1 128 ? 11.823 -6.625 8.002 1.00 94.75 128 ASN A O 1
ATOM 1016 N N . ALA A 1 129 ? 12.426 -8.663 7.274 1.00 95.38 129 ALA A N 1
ATOM 1017 C CA . ALA A 1 129 ? 11.133 -9.307 7.518 1.00 95.38 129 ALA A CA 1
ATOM 1018 C C . ALA A 1 129 ? 10.899 -9.677 8.996 1.00 95.38 129 ALA A C 1
ATOM 1020 O O . ALA A 1 129 ? 9.766 -9.939 9.395 1.00 95.38 129 ALA A O 1
ATOM 1021 N N . SER A 1 130 ? 11.945 -9.673 9.831 1.00 94.56 130 SER A N 1
ATOM 1022 C CA . SER A 1 130 ? 11.871 -10.089 11.241 1.00 94.56 130 SER A CA 1
ATOM 1023 C C . SER A 1 130 ? 10.789 -9.372 12.068 1.00 94.56 130 SER A C 1
ATOM 1025 O O . SER A 1 130 ? 10.202 -10.021 12.933 1.00 94.56 130 SER A O 1
ATOM 1027 N N . PRO A 1 131 ? 10.480 -8.075 11.847 1.00 94.12 131 PRO A N 1
ATOM 1028 C CA . PRO A 1 131 ? 9.439 -7.379 12.600 1.00 94.12 131 PRO A CA 1
ATOM 1029 C C . PRO A 1 131 ? 8.010 -7.606 12.075 1.00 94.12 131 PRO A C 1
ATOM 1031 O O . PRO A 1 131 ? 7.070 -7.231 12.774 1.00 94.12 131 PRO A O 1
ATOM 1034 N N . ILE A 1 132 ? 7.812 -8.235 10.903 1.00 95.25 132 ILE A N 1
ATOM 1035 C CA . ILE A 1 132 ? 6.475 -8.450 10.308 1.00 95.25 132 ILE A CA 1
ATOM 1036 C C . ILE A 1 132 ? 5.494 -9.105 11.298 1.00 95.25 132 ILE A C 1
ATOM 1038 O O . ILE A 1 132 ? 4.387 -8.588 11.428 1.00 95.25 132 ILE A O 1
ATOM 1042 N N . PRO A 1 133 ? 5.845 -10.173 12.049 1.00 95.50 133 PRO A N 1
ATOM 1043 C CA . PRO A 1 133 ? 4.908 -10.777 12.997 1.00 95.50 133 PRO A CA 1
ATOM 1044 C C . PRO A 1 133 ? 4.385 -9.798 14.057 1.00 95.50 133 PRO A C 1
ATOM 1046 O O . PRO A 1 133 ? 3.217 -9.870 14.423 1.00 95.50 133 PRO A O 1
ATOM 1049 N N . GLY A 1 134 ? 5.225 -8.867 14.525 1.00 92.56 134 GLY A N 1
ATOM 1050 C CA . GLY A 1 134 ? 4.815 -7.842 15.488 1.00 92.56 134 GLY A CA 1
ATOM 1051 C C . GLY A 1 134 ? 3.858 -6.813 14.884 1.00 92.56 134 GLY A C 1
ATOM 1052 O O . GLY A 1 134 ? 2.909 -6.401 15.547 1.00 92.56 134 GLY A O 1
ATOM 1053 N N . GLU A 1 135 ? 4.066 -6.443 13.618 1.00 92.19 135 GLU A N 1
ATOM 1054 C CA . GLU A 1 135 ? 3.143 -5.575 12.875 1.00 92.19 135 GLU A CA 1
ATOM 1055 C C . GLU A 1 135 ? 1.782 -6.249 12.670 1.00 92.19 135 GLU A C 1
ATOM 1057 O O . GLU A 1 135 ? 0.746 -5.652 12.960 1.00 92.19 135 GLU A O 1
ATOM 1062 N N . LEU A 1 136 ? 1.776 -7.514 12.240 1.00 94.62 136 LEU A N 1
ATOM 1063 C CA . LEU A 1 136 ? 0.539 -8.267 12.032 1.00 94.62 136 LEU A CA 1
ATOM 1064 C C . LEU A 1 136 ? -0.216 -8.498 13.343 1.00 94.62 136 LEU A C 1
ATOM 1066 O O . LEU A 1 136 ? -1.433 -8.348 13.358 1.00 94.62 136 LEU A O 1
ATOM 1070 N N . GLU A 1 137 ? 0.480 -8.807 14.440 1.00 93.06 137 GLU A N 1
ATOM 1071 C CA . GLU A 1 137 ? -0.144 -8.916 15.764 1.00 93.06 137 GLU A CA 1
ATOM 1072 C C . GLU A 1 137 ? -0.785 -7.586 16.173 1.00 93.06 137 GLU A C 1
ATOM 1074 O O . GLU A 1 137 ? -1.962 -7.559 16.524 1.00 93.06 137 GLU A O 1
ATOM 1079 N N . PHE A 1 138 ? -0.059 -6.470 16.043 1.00 90.94 138 PHE A N 1
ATOM 1080 C CA . PHE A 1 138 ? -0.592 -5.138 16.336 1.00 90.94 138 PHE A CA 1
ATOM 1081 C C . PHE A 1 138 ? -1.858 -4.833 15.520 1.00 90.94 138 PHE A C 1
ATOM 1083 O O . PHE A 1 138 ? -2.834 -4.302 16.056 1.00 90.94 138 PHE A O 1
ATOM 1090 N N . TRP A 1 139 ? -1.881 -5.197 14.236 1.00 93.06 139 TRP A N 1
ATOM 1091 C CA . TRP A 1 139 ? -3.050 -4.992 13.379 1.00 93.06 139 TRP A CA 1
ATOM 1092 C C . TRP A 1 139 ? -4.222 -5.914 13.731 1.00 93.06 139 TRP A C 1
ATOM 1094 O O . TRP A 1 139 ? -5.378 -5.494 13.665 1.00 93.06 139 TRP A O 1
ATOM 1104 N N . SER A 1 140 ? -3.930 -7.152 14.123 1.00 92.88 140 SER A N 1
ATOM 1105 C CA . SER A 1 140 ? -4.919 -8.150 14.524 1.00 92.88 140 SER A CA 1
ATOM 1106 C C . SER A 1 140 ? -5.569 -7.825 15.869 1.00 92.88 140 SER A C 1
ATOM 1108 O O . SER A 1 140 ? -6.776 -8.000 16.026 1.00 92.88 140 SER A O 1
ATOM 1110 N N . THR A 1 141 ? -4.794 -7.351 16.846 1.00 88.69 141 THR A N 1
ATOM 1111 C CA . THR A 1 141 ? -5.303 -7.039 18.190 1.00 88.69 141 THR A CA 1
ATOM 1112 C C . THR A 1 141 ? -5.892 -5.641 18.291 1.00 88.69 141 THR A C 1
ATOM 1114 O O . THR A 1 141 ? -6.697 -5.377 19.186 1.00 88.69 141 THR A O 1
ATOM 1117 N N . GLY A 1 142 ? -5.486 -4.738 17.397 1.00 85.69 142 GLY A N 1
ATOM 1118 C CA . GLY A 1 142 ? -5.862 -3.341 17.485 1.00 85.69 142 GLY A CA 1
ATOM 1119 C C . GLY A 1 142 ? -5.082 -2.563 18.546 1.00 85.69 142 GLY A C 1
ATOM 1120 O O . GLY A 1 142 ? -4.147 -3.067 19.171 1.00 85.69 142 GLY A O 1
ATOM 1121 N N . SER A 1 143 ? -5.496 -1.316 18.771 1.00 81.50 143 SER A N 1
ATOM 1122 C CA . SER A 1 143 ? -4.990 -0.455 19.850 1.00 81.50 143 SER A CA 1
ATOM 1123 C C . SER A 1 143 ? -6.121 0.347 20.472 1.00 81.50 143 SER A C 1
ATOM 1125 O O . SER A 1 143 ? -7.080 0.691 19.791 1.00 81.50 143 SER A O 1
ATOM 1127 N N . SER A 1 144 ? -6.008 0.698 21.749 1.00 79.75 144 SER A N 1
ATOM 1128 C CA . SER A 1 144 ? -6.928 1.661 22.355 1.00 79.75 144 SER A CA 1
ATOM 1129 C C . SER A 1 144 ? -6.628 3.081 21.874 1.00 79.75 144 SER A C 1
ATOM 1131 O O . SER A 1 144 ? -5.460 3.463 21.789 1.00 79.75 144 SER A O 1
ATOM 1133 N N . ASP A 1 145 ? -7.673 3.856 21.587 1.00 73.56 145 ASP A N 1
ATOM 1134 C CA . ASP A 1 145 ? -7.577 5.301 21.390 1.00 73.56 145 ASP A CA 1
ATOM 1135 C C . ASP A 1 145 ? -7.400 6.042 22.734 1.00 73.56 145 ASP A C 1
ATOM 1137 O O . ASP A 1 145 ? -7.421 5.447 23.818 1.00 73.56 145 ASP A O 1
ATOM 1141 N N . VAL A 1 146 ? -7.268 7.371 22.679 1.00 69.62 146 VAL A N 1
ATOM 1142 C CA . VAL A 1 146 ? -7.129 8.232 23.870 1.00 69.62 146 VAL A CA 1
ATOM 1143 C C . VAL A 1 146 ? -8.314 8.160 24.847 1.00 69.62 146 VAL A C 1
ATOM 1145 O O . VAL A 1 146 ? -8.177 8.574 25.998 1.00 69.62 146 VAL A O 1
ATOM 1148 N N . ASN A 1 147 ? -9.467 7.644 24.412 1.00 75.38 147 ASN A N 1
ATOM 1149 C CA . ASN A 1 147 ? -10.667 7.457 25.226 1.00 75.38 147 ASN A CA 1
ATOM 1150 C C . ASN A 1 147 ? -10.814 6.012 25.742 1.00 75.38 147 ASN A C 1
ATOM 1152 O O . ASN A 1 147 ? -11.761 5.723 26.475 1.00 75.38 147 ASN A O 1
ATOM 1156 N N . GLY A 1 148 ? -9.888 5.113 25.391 1.00 77.38 148 GLY A N 1
ATOM 1157 C CA . GLY A 1 148 ? -9.911 3.700 25.766 1.00 77.38 148 GLY A CA 1
ATOM 1158 C C . GLY A 1 148 ? -10.758 2.808 24.852 1.00 77.38 148 GLY A C 1
ATOM 1159 O O . GLY A 1 148 ? -10.963 1.640 25.181 1.00 77.38 148 GLY A O 1
ATOM 1160 N N . GLU A 1 149 ? -11.253 3.315 23.721 1.00 81.38 149 GLU A N 1
ATOM 1161 C CA . GLU A 1 149 ? -11.979 2.518 22.729 1.00 81.38 149 GLU A CA 1
ATOM 1162 C C . GLU A 1 149 ? -10.990 1.699 21.897 1.00 81.38 149 GLU A C 1
ATOM 1164 O O . GLU A 1 149 ? -10.007 2.236 21.391 1.00 81.38 149 GLU A O 1
ATOM 1169 N N . ILE A 1 150 ? -11.229 0.392 21.755 1.00 81.50 150 ILE A N 1
ATOM 1170 C CA . ILE A 1 150 ? -10.379 -0.471 20.928 1.00 81.50 150 ILE A CA 1
ATOM 1171 C C . ILE A 1 150 ? -10.647 -0.170 19.454 1.00 81.50 150 ILE A C 1
ATOM 1173 O O . ILE A 1 150 ? -11.746 -0.383 18.946 1.00 81.50 150 ILE A O 1
ATOM 1177 N N . ILE A 1 151 ? -9.607 0.275 18.764 1.00 82.00 151 ILE A N 1
ATOM 1178 C CA . ILE A 1 151 ? -9.538 0.385 17.316 1.00 82.00 151 ILE A CA 1
ATOM 1179 C C . ILE A 1 151 ? -9.165 -0.987 16.761 1.00 82.00 151 ILE A C 1
ATOM 1181 O O . ILE A 1 151 ? -8.040 -1.438 16.962 1.00 82.00 151 ILE A O 1
ATOM 1185 N N . ASN A 1 152 ? -10.070 -1.623 16.020 1.00 87.25 152 ASN A N 1
ATOM 1186 C CA . ASN A 1 152 ? -9.753 -2.832 15.265 1.00 87.25 152 ASN A CA 1
ATOM 1187 C C . ASN A 1 152 ? -9.122 -2.465 13.911 1.00 87.25 152 ASN A C 1
ATOM 1189 O O . ASN A 1 152 ? -9.825 -2.070 12.979 1.00 87.25 152 ASN A O 1
ATOM 1193 N N . PHE A 1 153 ? -7.798 -2.590 13.787 1.00 92.56 153 PHE A N 1
ATOM 1194 C CA . PHE A 1 153 ? -7.114 -2.263 12.532 1.00 92.56 153 PHE A CA 1
ATOM 1195 C C . PHE A 1 153 ? -7.419 -3.268 11.415 1.00 92.56 153 PHE A C 1
ATOM 1197 O O . PHE A 1 153 ? -7.438 -2.888 10.245 1.00 92.56 153 PHE A O 1
ATOM 1204 N N . ALA A 1 154 ? -7.729 -4.524 11.741 1.00 94.06 154 ALA A N 1
ATOM 1205 C CA . ALA A 1 154 ? -8.088 -5.515 10.732 1.00 94.06 154 ALA A CA 1
ATOM 1206 C C . ALA A 1 154 ? -9.337 -5.111 9.930 1.00 94.06 154 ALA A C 1
ATOM 1208 O O . ALA A 1 154 ? -9.430 -5.431 8.745 1.00 94.06 154 ALA A O 1
ATOM 1209 N N . ASP A 1 155 ? -10.278 -4.377 10.528 1.00 93.19 155 ASP A N 1
ATOM 1210 C CA . ASP A 1 155 ? -11.489 -3.926 9.834 1.00 93.19 155 ASP A CA 1
ATOM 1211 C C . ASP A 1 155 ? -11.198 -2.808 8.824 1.00 93.19 155 ASP A C 1
ATOM 1213 O O . ASP A 1 155 ? -11.775 -2.808 7.735 1.00 93.19 155 ASP A O 1
ATOM 1217 N N . LEU A 1 156 ? -10.273 -1.895 9.144 1.00 94.81 156 LEU A N 1
ATOM 1218 C CA . LEU A 1 156 ? -9.933 -0.780 8.255 1.00 94.81 156 LEU A CA 1
ATOM 1219 C C . LEU A 1 156 ? -8.954 -1.156 7.141 1.00 94.81 156 LEU A C 1
ATOM 1221 O O . LEU A 1 156 ? -8.919 -0.481 6.115 1.00 94.81 156 LEU A O 1
ATOM 1225 N N . ILE A 1 157 ? -8.158 -2.215 7.317 1.00 97.31 157 ILE A N 1
ATOM 1226 C CA . ILE A 1 157 ? -7.229 -2.685 6.284 1.00 97.31 157 ILE A CA 1
ATOM 1227 C C . ILE A 1 157 ? -8.034 -3.335 5.154 1.00 97.31 157 ILE A C 1
ATOM 1229 O O . ILE A 1 157 ? -8.694 -4.356 5.355 1.00 97.31 157 ILE A O 1
ATOM 1233 N N . GLU A 1 158 ? -7.960 -2.788 3.942 1.00 97.69 158 GLU A N 1
ATOM 1234 C CA . GLU A 1 158 ? -8.528 -3.431 2.744 1.00 97.69 158 GLU A CA 1
ATOM 1235 C C . GLU A 1 158 ? -7.552 -4.405 2.090 1.00 97.69 158 GLU A C 1
ATOM 1237 O O . GLU A 1 158 ? -7.981 -5.380 1.475 1.00 97.69 158 GLU A O 1
ATOM 1242 N N . ALA A 1 159 ? -6.254 -4.129 2.206 1.00 98.44 159 ALA A N 1
ATOM 1243 C CA . ALA A 1 159 ? -5.190 -4.830 1.514 1.00 98.44 159 ALA A CA 1
ATOM 1244 C C . ALA A 1 159 ? -3.848 -4.603 2.216 1.00 98.44 159 ALA A C 1
ATOM 1246 O O . ALA A 1 159 ? -3.642 -3.570 2.853 1.00 98.44 159 ALA A O 1
ATOM 1247 N N . ILE A 1 160 ? -2.933 -5.555 2.064 1.00 98.62 160 ILE A N 1
ATOM 1248 C CA . ILE A 1 160 ? -1.564 -5.469 2.578 1.00 98.62 160 ILE A CA 1
ATOM 1249 C C . ILE A 1 160 ? -0.631 -5.421 1.375 1.00 98.62 160 ILE A C 1
ATOM 1251 O O . ILE A 1 160 ? -0.692 -6.295 0.520 1.00 98.62 160 ILE A O 1
ATOM 1255 N N . GLU A 1 161 ? 0.209 -4.402 1.274 1.00 98.50 161 GLU A N 1
ATOM 1256 C CA . GLU A 1 161 ? 1.141 -4.223 0.162 1.00 98.50 161 GLU A CA 1
ATOM 1257 C C . GLU A 1 161 ? 2.564 -4.581 0.587 1.00 98.50 161 GLU A C 1
ATOM 1259 O O . GLU A 1 161 ? 2.994 -4.235 1.689 1.00 98.50 161 GLU A O 1
ATOM 1264 N N . GLY A 1 162 ? 3.283 -5.287 -0.290 1.00 97.19 162 GLY A N 1
ATOM 1265 C CA . GLY A 1 162 ? 4.708 -5.559 -0.121 1.00 97.19 162 GLY A CA 1
ATOM 1266 C C . GLY A 1 162 ? 5.593 -4.306 -0.205 1.00 97.19 162 GLY A C 1
ATOM 1267 O O . GLY A 1 162 ? 5.092 -3.184 -0.286 1.00 97.19 162 GLY A O 1
ATOM 1268 N N . PRO A 1 163 ? 6.925 -4.486 -0.211 1.00 97.06 163 PRO A N 1
ATOM 1269 C CA . PRO A 1 163 ? 7.878 -3.382 -0.238 1.00 97.06 163 PRO A CA 1
ATOM 1270 C C . PRO A 1 163 ? 7.654 -2.377 -1.366 1.00 97.06 163 PRO A C 1
ATOM 1272 O O . PRO A 1 163 ? 7.321 -2.743 -2.497 1.00 97.06 163 PRO A O 1
ATOM 1275 N N . ASN A 1 164 ? 7.910 -1.108 -1.054 1.00 97.31 164 ASN A N 1
ATOM 1276 C CA . ASN A 1 164 ? 7.759 -0.002 -1.976 1.00 97.31 164 ASN A CA 1
ATOM 1277 C C . ASN A 1 164 ? 9.051 0.225 -2.765 1.00 97.31 164 ASN A C 1
ATOM 1279 O O . ASN A 1 164 ? 10.038 0.712 -2.211 1.00 97.31 164 ASN A O 1
ATOM 1283 N N . GLU A 1 165 ? 9.039 -0.041 -4.071 1.00 96.12 165 GLU A N 1
ATOM 1284 C CA . GLU A 1 165 ? 10.100 0.419 -4.981 1.00 96.12 165 GLU A CA 1
ATOM 1285 C C . GLU A 1 165 ? 11.519 -0.029 -4.566 1.00 96.12 165 GLU A C 1
ATOM 1287 O O . GLU A 1 165 ? 12.493 0.726 -4.630 1.00 96.12 165 GLU A O 1
ATOM 1292 N N . TYR A 1 166 ? 11.652 -1.278 -4.102 1.00 97.06 166 TYR A N 1
ATOM 1293 C CA . TYR A 1 166 ? 12.932 -1.815 -3.615 1.00 97.06 166 TYR A CA 1
ATOM 1294 C C . TYR A 1 166 ? 13.969 -2.053 -4.728 1.00 97.06 166 TYR A C 1
ATOM 1296 O O . TYR A 1 166 ? 15.143 -2.270 -4.456 1.00 97.06 166 TYR A O 1
ATOM 1304 N N . ASP A 1 167 ? 13.566 -1.958 -5.995 1.00 95.19 167 ASP A N 1
ATOM 1305 C CA . ASP A 1 167 ? 14.465 -2.001 -7.152 1.00 95.19 167 ASP A CA 1
ATOM 1306 C C . ASP A 1 167 ? 15.127 -0.647 -7.463 1.00 95.19 167 ASP A C 1
ATOM 1308 O O . ASP A 1 167 ? 15.681 -0.444 -8.548 1.00 95.19 167 ASP A O 1
ATOM 1312 N N . ASN A 1 168 ? 15.070 0.291 -6.516 1.00 92.19 168 ASN A N 1
ATOM 1313 C CA . ASN A 1 168 ? 15.790 1.548 -6.587 1.00 92.19 168 ASN A CA 1
ATOM 1314 C C . ASN A 1 168 ? 17.306 1.313 -6.600 1.00 92.19 168 ASN A C 1
ATOM 1316 O O . ASN A 1 168 ? 17.899 0.921 -5.600 1.00 92.19 168 ASN A O 1
ATOM 1320 N N . GLU A 1 169 ? 17.946 1.649 -7.720 1.00 83.69 169 GLU A N 1
ATOM 1321 C CA . GLU A 1 169 ? 19.395 1.515 -7.931 1.00 83.69 169 GLU A CA 1
ATOM 1322 C C . GLU A 1 169 ? 20.254 2.354 -6.962 1.00 83.69 169 GLU A C 1
ATOM 1324 O O . GLU A 1 169 ? 21.469 2.181 -6.918 1.00 83.69 169 GLU A O 1
ATOM 1329 N N . GLN A 1 170 ? 19.652 3.277 -6.202 1.00 87.38 170 GLN A N 1
ATOM 1330 C CA . GLN A 1 170 ? 20.341 4.027 -5.145 1.00 87.38 170 GLN A CA 1
ATOM 1331 C C . GLN A 1 170 ? 20.488 3.231 -3.843 1.00 87.38 170 GLN A C 1
ATOM 1333 O O . GLN A 1 170 ? 21.274 3.627 -2.983 1.00 87.38 170 GLN A O 1
ATOM 1338 N N . LEU A 1 171 ? 19.738 2.137 -3.681 1.00 87.00 171 LEU A N 1
ATOM 1339 C CA . LEU A 1 171 ? 19.854 1.265 -2.519 1.00 87.00 171 LEU A CA 1
ATOM 1340 C C . LEU A 1 171 ? 21.142 0.433 -2.603 1.00 87.00 171 LEU A C 1
ATOM 1342 O O . LEU A 1 171 ? 21.597 0.086 -3.696 1.00 87.00 171 LEU A O 1
ATOM 1346 N N . PRO A 1 172 ? 21.752 0.095 -1.454 1.00 91.38 172 PRO A N 1
ATOM 1347 C CA . PRO A 1 172 ? 23.045 -0.585 -1.429 1.00 91.38 172 PRO A CA 1
ATOM 1348 C C . PRO A 1 172 ? 22.978 -2.062 -1.853 1.00 91.38 172 PRO A C 1
ATOM 1350 O O . PRO A 1 172 ? 24.017 -2.649 -2.173 1.00 91.38 172 PRO A O 1
ATOM 1353 N N . ASP A 1 173 ? 21.789 -2.670 -1.858 1.00 94.88 173 ASP A N 1
ATOM 1354 C CA . ASP A 1 173 ? 21.618 -4.107 -2.053 1.00 94.88 173 ASP A CA 1
ATOM 1355 C C . ASP A 1 173 ? 21.884 -4.561 -3.499 1.00 94.88 173 ASP A C 1
ATOM 1357 O O . ASP A 1 173 ? 21.082 -4.377 -4.415 1.00 94.88 173 ASP A O 1
ATOM 1361 N N . GLN A 1 174 ? 23.024 -5.224 -3.703 1.00 94.19 174 GLN A N 1
ATOM 1362 C CA . GLN A 1 174 ? 23.393 -5.809 -4.996 1.00 94.19 174 GLN A CA 1
ATOM 1363 C C . GLN A 1 174 ? 22.570 -7.059 -5.346 1.00 94.19 174 GLN A C 1
ATOM 1365 O O . GLN A 1 174 ? 22.508 -7.440 -6.515 1.00 94.19 174 GLN A O 1
ATOM 1370 N N . ASN A 1 175 ? 21.927 -7.674 -4.351 1.00 95.50 175 ASN A N 1
ATOM 1371 C CA . ASN A 1 175 ? 21.087 -8.861 -4.480 1.00 95.50 175 ASN A CA 1
ATOM 1372 C C . ASN A 1 175 ? 19.600 -8.526 -4.292 1.00 95.50 175 ASN A C 1
ATOM 1374 O O . ASN A 1 175 ? 18.809 -9.416 -3.987 1.00 95.50 175 ASN A O 1
ATOM 1378 N N . TRP A 1 176 ? 19.206 -7.269 -4.533 1.00 95.62 176 TRP A N 1
ATOM 1379 C CA . TRP A 1 176 ? 17.862 -6.757 -4.247 1.00 95.62 176 TRP A CA 1
ATOM 1380 C C . TRP A 1 176 ? 16.718 -7.647 -4.754 1.00 95.62 176 TRP A C 1
ATOM 1382 O O . TRP A 1 176 ? 15.671 -7.693 -4.121 1.00 95.62 176 TRP A O 1
ATOM 1392 N N . MET A 1 177 ? 16.887 -8.365 -5.875 1.00 96.56 177 MET A N 1
ATOM 1393 C CA . MET A 1 177 ? 15.861 -9.281 -6.397 1.00 96.56 177 MET A CA 1
ATOM 1394 C C . MET A 1 177 ? 15.616 -10.466 -5.462 1.00 96.56 177 MET A C 1
ATOM 1396 O O . MET A 1 177 ? 14.463 -10.776 -5.181 1.00 96.56 177 MET A O 1
ATOM 1400 N N . GLU A 1 178 ? 16.682 -11.123 -5.000 1.00 97.19 178 GLU A N 1
ATOM 1401 C CA . GLU A 1 178 ? 16.590 -12.259 -4.075 1.00 97.19 178 GLU A CA 1
ATOM 1402 C C . GLU A 1 178 ? 16.026 -11.781 -2.738 1.00 97.19 178 GLU A C 1
ATOM 1404 O O . GLU A 1 178 ? 15.018 -12.306 -2.276 1.00 97.19 178 GLU A O 1
ATOM 1409 N N . THR A 1 179 ? 16.567 -10.681 -2.210 1.00 97.62 179 THR A N 1
ATOM 1410 C CA . THR A 1 179 ? 16.077 -10.034 -0.989 1.00 97.62 179 THR A CA 1
ATOM 1411 C C . THR A 1 179 ? 14.587 -9.679 -1.074 1.00 97.62 179 THR A C 1
ATOM 1413 O O . THR A 1 179 ? 13.830 -9.940 -0.139 1.00 97.62 179 THR A O 1
ATOM 1416 N N . LEU A 1 180 ? 14.135 -9.106 -2.196 1.00 97.88 180 LEU A N 1
ATOM 1417 C CA . LEU A 1 180 ? 12.734 -8.737 -2.407 1.00 97.88 180 LEU A CA 1
ATOM 1418 C C . LEU A 1 180 ? 11.819 -9.964 -2.456 1.00 97.88 180 LEU A C 1
ATOM 1420 O O . LEU A 1 180 ? 10.748 -9.948 -1.849 1.00 97.88 180 LEU A O 1
ATOM 1424 N N . ILE A 1 181 ? 12.224 -11.014 -3.176 1.00 98.06 181 ILE A N 1
ATOM 1425 C CA . ILE A 1 181 ? 11.452 -12.259 -3.291 1.00 98.06 181 ILE A CA 1
ATOM 1426 C C . ILE A 1 181 ? 11.359 -12.949 -1.928 1.00 98.06 181 ILE A C 1
ATOM 1428 O O . ILE A 1 181 ? 10.264 -13.350 -1.527 1.00 98.06 181 ILE A O 1
ATOM 1432 N N . ASP A 1 182 ? 12.463 -13.038 -1.188 1.00 98.44 182 ASP A N 1
ATOM 1433 C CA . ASP A 1 182 ? 12.503 -13.654 0.140 1.00 98.44 182 ASP A CA 1
ATOM 1434 C C . ASP A 1 182 ? 11.642 -12.887 1.145 1.00 98.44 182 ASP A C 1
ATOM 1436 O O . ASP A 1 182 ? 10.901 -13.491 1.929 1.00 98.44 182 ASP A O 1
ATOM 1440 N N . TYR A 1 183 ? 11.691 -11.554 1.108 1.00 98.62 183 TYR A N 1
ATOM 1441 C CA . TYR A 1 183 ? 10.836 -10.713 1.936 1.00 98.62 183 TYR A CA 1
ATOM 1442 C C . TYR A 1 183 ? 9.360 -10.905 1.593 1.00 98.62 183 TYR A C 1
ATOM 1444 O O . TYR A 1 183 ? 8.545 -11.154 2.480 1.00 98.62 183 TYR A O 1
ATOM 1452 N N . GLN A 1 184 ? 9.008 -10.823 0.306 1.00 98.62 184 GLN A N 1
ATOM 1453 C CA . GLN A 1 184 ? 7.627 -10.962 -0.145 1.00 98.62 184 GLN A CA 1
ATOM 1454 C C . GLN A 1 184 ? 7.070 -12.354 0.174 1.00 98.62 184 GLN A C 1
ATOM 1456 O O . GLN A 1 184 ? 5.909 -12.477 0.559 1.00 98.62 184 GLN A O 1
ATOM 1461 N N . THR A 1 185 ? 7.897 -13.395 0.069 1.00 98.75 185 THR A N 1
ATOM 1462 C CA . THR A 1 185 ? 7.527 -14.769 0.432 1.00 98.75 185 THR A CA 1
ATOM 1463 C C . THR A 1 185 ? 7.191 -14.870 1.918 1.00 98.75 185 THR A C 1
ATOM 1465 O O . THR A 1 185 ? 6.153 -15.427 2.280 1.00 98.75 185 THR A O 1
ATOM 1468 N N . GLN A 1 186 ? 8.032 -14.293 2.782 1.00 98.75 186 GLN A N 1
ATOM 1469 C CA . GLN A 1 186 ? 7.791 -14.264 4.226 1.00 98.75 186 GLN A CA 1
ATOM 1470 C C . GLN A 1 186 ? 6.544 -13.453 4.575 1.00 98.75 186 GLN A C 1
ATOM 1472 O O . GLN A 1 186 ? 5.702 -13.940 5.325 1.00 98.75 186 GLN A O 1
ATOM 1477 N N . LEU A 1 187 ? 6.391 -12.258 3.998 1.00 98.62 187 LEU A N 1
ATOM 1478 C CA . LEU A 1 187 ? 5.206 -11.426 4.186 1.00 98.62 187 LEU A CA 1
ATOM 1479 C C . LEU A 1 187 ? 3.932 -12.186 3.808 1.00 98.62 187 LEU A C 1
ATOM 1481 O O . LEU A 1 187 ? 2.998 -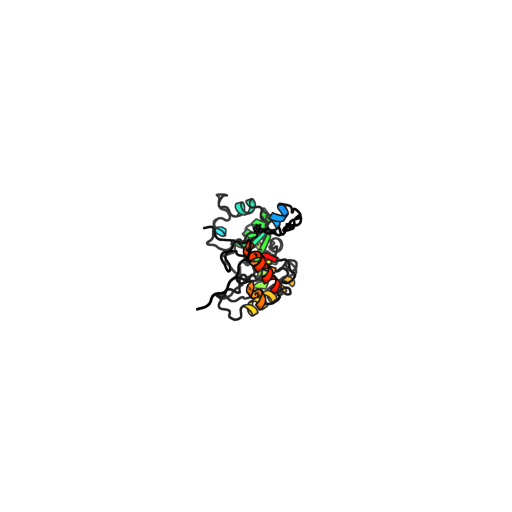12.254 4.605 1.00 98.62 187 LEU A O 1
ATOM 1485 N N . TYR A 1 188 ? 3.904 -12.781 2.613 1.00 98.75 188 TYR A N 1
ATOM 1486 C CA . TYR A 1 188 ? 2.745 -13.523 2.134 1.00 98.75 188 TYR A CA 1
ATOM 1487 C C . TYR A 1 188 ? 2.409 -14.692 3.064 1.00 98.75 188 TYR A C 1
ATOM 1489 O O . TYR A 1 188 ? 1.268 -14.790 3.506 1.00 98.75 188 TYR A O 1
ATOM 1497 N N . SER A 1 189 ? 3.390 -15.528 3.428 1.00 98.81 189 SER A N 1
ATOM 1498 C CA . SER A 1 189 ? 3.163 -16.648 4.355 1.00 98.81 189 SER A CA 1
ATOM 1499 C C . SER A 1 189 ? 2.610 -16.164 5.694 1.00 98.81 189 SER A C 1
ATOM 1501 O O . SER A 1 189 ? 1.570 -16.641 6.129 1.00 98.81 189 SER A O 1
ATOM 1503 N N . LEU A 1 190 ? 3.241 -15.160 6.311 1.00 98.62 190 LEU A N 1
ATOM 1504 C CA . LEU A 1 190 ? 2.843 -14.653 7.626 1.00 98.62 190 LEU A CA 1
ATOM 1505 C C . LEU A 1 190 ? 1.436 -14.042 7.624 1.00 98.62 190 LEU A C 1
ATOM 1507 O O . LEU A 1 190 ? 0.694 -14.220 8.588 1.00 98.62 190 LEU A O 1
ATOM 1511 N N . VAL A 1 191 ? 1.042 -13.352 6.549 1.00 98.56 191 VAL A N 1
ATOM 1512 C CA . VAL A 1 191 ? -0.334 -12.854 6.402 1.00 98.56 191 VAL A CA 1
ATOM 1513 C C . VAL A 1 191 ? -1.314 -14.013 6.246 1.00 98.56 191 VAL A C 1
ATOM 1515 O O . VAL A 1 191 ? -2.361 -14.008 6.889 1.00 98.56 191 VAL A O 1
ATOM 1518 N N . LYS A 1 192 ? -0.998 -15.005 5.405 1.00 98.62 192 LYS A N 1
ATOM 1519 C CA . LYS A 1 192 ? -1.889 -16.149 5.152 1.00 98.62 192 LYS A CA 1
ATOM 1520 C C . LYS A 1 192 ? -2.005 -17.109 6.336 1.00 98.62 192 LYS A C 1
ATOM 1522 O O . LYS A 1 192 ? -3.037 -17.763 6.452 1.00 98.62 192 LYS A O 1
ATOM 1527 N N . ASP A 1 193 ? -1.016 -17.130 7.222 1.00 98.44 193 ASP A N 1
ATOM 1528 C CA . ASP A 1 193 ? -1.026 -17.903 8.467 1.00 98.44 193 ASP A CA 1
ATOM 1529 C C . ASP A 1 193 ? -1.708 -17.159 9.638 1.00 98.44 193 ASP A C 1
ATOM 1531 O O . ASP A 1 193 ? -1.922 -17.741 10.701 1.00 98.44 193 ASP A O 1
ATOM 1535 N N . ASN A 1 194 ? -2.065 -15.879 9.476 1.00 98.00 194 ASN A N 1
ATOM 1536 C CA . ASN A 1 194 ? -2.746 -15.085 10.501 1.00 98.00 194 ASN A CA 1
ATOM 1537 C C . ASN A 1 194 ? -4.275 -15.206 10.364 1.00 98.00 194 ASN A C 1
ATOM 1539 O O . ASN A 1 194 ? -4.858 -14.658 9.432 1.00 98.00 194 ASN A O 1
ATOM 1543 N N . ASP A 1 195 ? -4.946 -15.846 11.327 1.00 96.75 195 ASP A N 1
ATOM 1544 C CA . ASP A 1 195 ? -6.396 -16.124 11.288 1.00 96.75 195 ASP A CA 1
ATOM 1545 C C . ASP A 1 195 ? -7.295 -14.887 11.079 1.00 96.75 195 ASP A C 1
ATOM 1547 O O . ASP A 1 195 ? -8.413 -15.006 10.573 1.00 96.75 195 ASP A O 1
ATOM 1551 N N . ILE A 1 196 ? -6.829 -13.696 11.466 1.00 97.06 196 ILE A N 1
ATOM 1552 C CA . ILE A 1 196 ? -7.587 -12.442 11.354 1.00 97.06 196 ILE A CA 1
ATOM 1553 C C . ILE A 1 196 ? -7.331 -11.763 10.000 1.00 97.06 196 ILE A C 1
ATOM 1555 O O . ILE A 1 196 ? -8.247 -11.189 9.406 1.00 97.06 196 ILE A O 1
ATOM 1559 N N . LEU A 1 197 ? -6.100 -11.838 9.487 1.00 97.62 197 LEU A N 1
ATOM 1560 C CA . LEU A 1 197 ? -5.665 -11.113 8.291 1.00 97.62 197 LEU A CA 1
ATOM 1561 C C . LEU A 1 197 ? -5.576 -11.980 7.029 1.00 97.62 197 LEU A C 1
ATOM 1563 O O . LEU A 1 197 ? -5.488 -11.424 5.938 1.00 97.62 197 LEU A O 1
ATOM 1567 N N . ALA A 1 198 ? -5.671 -13.308 7.126 1.00 98.19 198 ALA A N 1
ATOM 1568 C CA . ALA A 1 198 ? -5.504 -14.227 5.995 1.00 98.19 198 ALA A CA 1
ATOM 1569 C C . ALA A 1 198 ? -6.476 -13.964 4.831 1.00 98.19 198 ALA A C 1
ATOM 1571 O O . ALA A 1 198 ? -6.151 -14.212 3.665 1.00 98.19 198 ALA A O 1
ATOM 1572 N N . ALA A 1 199 ? -7.662 -13.429 5.138 1.00 97.69 199 ALA A N 1
ATOM 1573 C CA . ALA A 1 199 ? -8.663 -13.046 4.146 1.00 97.69 199 ALA A CA 1
ATOM 1574 C C . ALA A 1 199 ? -8.326 -11.741 3.400 1.00 97.69 199 ALA A C 1
ATOM 1576 O O . ALA A 1 199 ? -8.935 -11.456 2.365 1.00 97.69 199 ALA A O 1
ATOM 1577 N N . LYS A 1 200 ? -7.385 -10.935 3.905 1.00 98.19 200 LYS A N 1
ATOM 1578 C CA . LYS A 1 200 ? -6.949 -9.706 3.242 1.00 98.19 200 LYS A CA 1
ATOM 1579 C C . LYS A 1 200 ? -6.067 -10.058 2.035 1.00 98.19 200 LYS A C 1
ATOM 1581 O O . LYS A 1 200 ? -5.216 -10.950 2.127 1.00 98.19 200 LYS A O 1
ATOM 1586 N N . PRO A 1 201 ? -6.266 -9.391 0.886 1.00 98.44 201 PRO A N 1
ATOM 1587 C CA . PRO A 1 201 ? -5.391 -9.561 -0.259 1.00 98.44 201 PRO A CA 1
ATOM 1588 C C . PRO A 1 201 ? -4.003 -8.992 0.046 1.00 98.44 201 PRO A C 1
ATOM 1590 O O . PRO A 1 201 ? -3.877 -7.882 0.565 1.00 98.44 201 PRO A O 1
ATOM 1593 N N . VAL A 1 202 ? -2.974 -9.740 -0.337 1.00 98.69 202 VAL A N 1
ATOM 1594 C CA . VAL A 1 202 ? -1.578 -9.311 -0.342 1.00 98.69 202 VAL A CA 1
ATOM 1595 C C . VAL A 1 202 ? -1.223 -8.849 -1.751 1.00 98.69 202 VAL A C 1
ATOM 1597 O O . VAL A 1 202 ? -1.309 -9.613 -2.712 1.00 98.69 202 VAL A O 1
ATOM 1600 N N . LEU A 1 203 ? -0.842 -7.592 -1.904 1.00 98.69 203 LEU A N 1
ATOM 1601 C CA . LEU A 1 203 ? -0.392 -7.028 -3.168 1.00 98.69 203 LEU A CA 1
ATOM 1602 C C . LEU A 1 203 ? 1.097 -7.328 -3.340 1.00 98.69 203 LEU A C 1
ATOM 1604 O O . LEU A 1 203 ? 1.871 -7.314 -2.381 1.00 98.69 203 LEU A O 1
ATOM 1608 N N . MET A 1 204 ? 1.490 -7.582 -4.585 1.00 97.44 204 MET A N 1
ATOM 1609 C CA . MET A 1 204 ? 2.890 -7.663 -4.995 1.00 97.44 204 MET A CA 1
ATOM 1610 C C . MET A 1 204 ? 3.655 -6.382 -4.586 1.00 97.44 204 MET A C 1
ATOM 1612 O O . MET A 1 204 ? 3.038 -5.310 -4.526 1.00 97.44 204 MET A O 1
ATOM 1616 N N . PRO A 1 205 ? 4.981 -6.439 -4.342 1.00 97.50 205 PRO A N 1
ATOM 1617 C CA . PRO A 1 205 ? 5.783 -5.227 -4.211 1.00 97.50 205 PRO A CA 1
ATOM 1618 C C . PRO A 1 205 ? 5.624 -4.323 -5.433 1.00 97.50 205 PRO A C 1
ATOM 1620 O O . PRO A 1 205 ? 5.453 -4.799 -6.563 1.00 97.50 205 PRO A O 1
ATOM 1623 N N . SER A 1 206 ? 5.710 -3.017 -5.210 1.00 96.50 206 SER A N 1
ATOM 1624 C CA . SER A 1 206 ? 5.838 -2.068 -6.308 1.00 96.50 206 SER A CA 1
ATOM 1625 C C . SER A 1 206 ? 7.288 -1.976 -6.778 1.00 96.50 206 SER A C 1
ATOM 1627 O O . SER A 1 206 ? 8.232 -2.261 -6.039 1.00 96.50 206 SER A O 1
ATOM 1629 N N . LEU A 1 207 ? 7.468 -1.579 -8.037 1.00 95.50 207 LEU A N 1
ATOM 1630 C CA . LEU A 1 207 ? 8.774 -1.401 -8.665 1.00 95.50 207 LEU A CA 1
ATOM 1631 C C . LEU A 1 207 ? 8.836 -0.014 -9.302 1.00 95.50 207 LEU A C 1
ATOM 1633 O O . LEU A 1 207 ? 7.909 0.355 -10.032 1.00 95.50 207 LEU A O 1
ATOM 1637 N N . ILE A 1 208 ? 9.959 0.686 -9.128 1.00 92.75 208 ILE A N 1
ATOM 1638 C CA . ILE A 1 208 ? 10.304 1.871 -9.927 1.00 92.75 208 ILE A CA 1
ATOM 1639 C C . ILE A 1 208 ? 10.337 1.463 -11.397 1.00 92.75 208 ILE A C 1
ATOM 1641 O O . ILE A 1 208 ? 9.754 2.105 -12.278 1.00 92.75 208 ILE A O 1
ATOM 1645 N N . TYR A 1 209 ? 11.006 0.345 -11.673 1.00 91.94 209 TYR A N 1
ATOM 1646 C CA . TYR A 1 209 ? 11.281 -0.121 -13.014 1.00 91.94 209 TYR A CA 1
ATOM 1647 C C . TYR A 1 209 ? 10.444 -1.359 -13.318 1.00 91.94 209 TYR A C 1
ATOM 1649 O O . TYR A 1 209 ? 10.940 -2.479 -13.282 1.00 91.94 209 TYR A O 1
ATOM 1657 N N . THR A 1 210 ? 9.188 -1.198 -13.752 1.00 92.38 210 THR A N 1
ATOM 1658 C CA . THR A 1 210 ? 8.363 -2.372 -14.135 1.00 92.38 210 THR A CA 1
ATOM 1659 C C . THR A 1 210 ? 8.998 -3.264 -15.209 1.00 92.38 210 THR A C 1
ATOM 1661 O O . THR A 1 210 ? 8.680 -4.446 -15.303 1.00 92.38 210 THR A O 1
ATOM 1664 N N . ALA A 1 211 ? 9.954 -2.756 -15.995 1.00 91.94 211 ALA A N 1
ATOM 1665 C CA . ALA A 1 211 ? 10.772 -3.574 -16.892 1.00 91.94 211 ALA A CA 1
ATOM 1666 C C . ALA A 1 211 ? 11.530 -4.711 -16.168 1.00 91.94 211 ALA A C 1
ATOM 1668 O O . ALA A 1 211 ? 11.797 -5.748 -16.780 1.00 91.94 211 ALA A O 1
ATOM 1669 N N . HIS A 1 212 ? 11.833 -4.553 -14.876 1.00 95.12 212 HIS A N 1
ATOM 1670 C CA . HIS A 1 212 ? 12.423 -5.577 -14.019 1.00 95.12 212 HIS A CA 1
ATOM 1671 C C . HIS A 1 212 ? 11.510 -6.776 -13.760 1.00 95.12 212 HIS A C 1
ATOM 1673 O O . HIS A 1 212 ? 12.032 -7.847 -13.465 1.00 95.12 212 HIS A O 1
ATOM 1679 N N . CYS A 1 213 ? 10.200 -6.685 -14.010 1.00 95.00 213 CYS A N 1
ATOM 1680 C CA . CYS A 1 213 ? 9.317 -7.854 -13.960 1.00 95.00 213 CYS A CA 1
ATOM 1681 C C . CYS A 1 213 ? 9.762 -8.990 -14.896 1.00 95.00 213 CYS A C 1
ATOM 1683 O O . CYS A 1 213 ? 9.545 -10.155 -14.593 1.00 95.00 213 CYS A O 1
ATOM 1685 N N . GLY A 1 214 ? 10.440 -8.681 -16.010 1.00 93.56 214 GLY A N 1
ATOM 1686 C CA . GLY A 1 214 ? 11.022 -9.715 -16.875 1.00 93.56 214 GLY A CA 1
ATOM 1687 C C . GLY A 1 214 ? 12.261 -10.414 -16.299 1.00 93.56 214 GLY A C 1
ATOM 1688 O O . GLY A 1 214 ? 12.629 -11.469 -16.805 1.00 93.56 214 GLY A O 1
ATOM 1689 N N . LYS A 1 215 ? 12.915 -9.824 -15.290 1.00 93.38 215 LYS A N 1
ATOM 1690 C CA . LYS A 1 215 ? 14.082 -10.388 -14.592 1.00 93.38 215 LYS A CA 1
ATOM 1691 C C . LYS A 1 215 ? 13.661 -11.171 -13.347 1.00 93.38 215 LYS A C 1
ATOM 1693 O O . LYS A 1 215 ? 14.184 -12.252 -13.120 1.00 93.38 215 LYS A O 1
ATOM 1698 N N . ILE A 1 216 ? 12.717 -10.616 -12.583 1.00 94.62 216 ILE A N 1
ATOM 1699 C CA . ILE A 1 216 ? 12.202 -11.192 -11.333 1.00 94.62 216 ILE A CA 1
ATOM 1700 C C . ILE A 1 216 ? 11.435 -12.496 -11.594 1.00 94.62 216 ILE A C 1
ATOM 1702 O O . ILE A 1 216 ? 11.580 -13.455 -10.844 1.00 94.62 216 ILE A O 1
ATOM 1706 N N . GLY A 1 217 ? 10.652 -12.552 -12.676 1.00 93.56 217 GLY A N 1
ATOM 1707 C CA . GLY A 1 217 ? 9.751 -13.674 -12.940 1.00 93.56 217 GLY A CA 1
ATOM 1708 C C . GLY A 1 217 ? 8.407 -13.533 -12.221 1.00 93.56 217 GLY A C 1
ATOM 1709 O O . GLY A 1 217 ? 8.091 -12.476 -11.676 1.00 93.56 217 GLY A O 1
ATOM 1710 N N . ASP A 1 218 ? 7.591 -14.587 -12.284 1.00 95.19 218 ASP A N 1
ATOM 1711 C CA . ASP A 1 218 ? 6.205 -14.575 -11.805 1.00 95.19 218 ASP A CA 1
ATOM 1712 C C . ASP A 1 218 ? 6.104 -14.667 -10.274 1.00 95.19 218 ASP A C 1
ATOM 1714 O O . ASP A 1 218 ? 6.518 -15.656 -9.668 1.00 95.19 218 ASP A O 1
ATOM 1718 N N . LEU A 1 219 ? 5.500 -13.649 -9.659 1.00 96.88 219 LEU A N 1
ATOM 1719 C CA . LEU A 1 219 ? 5.273 -13.519 -8.217 1.00 96.88 219 LEU A CA 1
ATOM 1720 C C . LEU A 1 219 ? 3.833 -13.869 -7.810 1.00 96.88 219 LEU A C 1
ATOM 1722 O O . LEU A 1 219 ? 3.451 -13.684 -6.652 1.00 96.88 219 LEU A O 1
ATOM 1726 N N . SER A 1 220 ? 3.026 -14.400 -8.736 1.00 96.38 220 SER A N 1
ATOM 1727 C CA . SER A 1 220 ? 1.619 -14.750 -8.491 1.00 96.38 220 SER A CA 1
ATOM 1728 C C . SER A 1 220 ? 1.402 -15.791 -7.379 1.00 96.38 220 SER A C 1
ATOM 1730 O O . SER A 1 220 ? 0.299 -15.916 -6.859 1.00 96.38 220 SER A O 1
ATOM 1732 N N . HIS A 1 221 ? 2.449 -16.523 -6.988 1.00 96.31 221 HIS A N 1
ATOM 1733 C CA . HIS A 1 221 ? 2.420 -17.520 -5.916 1.00 96.31 221 HIS A CA 1
ATOM 1734 C C . HIS A 1 221 ? 2.685 -16.939 -4.511 1.00 96.31 221 HIS A C 1
ATOM 1736 O O . HIS A 1 221 ? 2.454 -17.632 -3.523 1.00 96.31 221 HIS A O 1
ATOM 1742 N N . ILE A 1 222 ? 3.150 -15.686 -4.422 1.00 97.88 222 ILE A N 1
ATOM 1743 C CA . ILE A 1 222 ? 3.434 -14.951 -3.170 1.00 97.88 222 ILE A CA 1
ATOM 1744 C C . ILE A 1 222 ? 2.735 -13.581 -3.138 1.00 97.88 222 ILE A C 1
ATOM 1746 O O . ILE A 1 222 ? 3.195 -12.616 -2.526 1.00 97.88 222 ILE A O 1
ATOM 1750 N N . SER A 1 223 ? 1.620 -13.470 -3.852 1.00 97.88 223 SER A N 1
ATOM 1751 C CA . SER A 1 223 ? 0.728 -12.311 -3.859 1.00 97.88 223 SER A CA 1
ATOM 1752 C C . SER A 1 223 ? -0.661 -12.758 -4.316 1.00 97.88 223 SER A C 1
ATOM 1754 O O . SER A 1 223 ? -0.789 -13.804 -4.940 1.00 97.88 223 SER A O 1
ATOM 1756 N N . ASP A 1 224 ? -1.703 -11.982 -4.030 1.00 98.25 224 ASP A N 1
ATOM 1757 C CA . ASP A 1 224 ? -3.069 -12.181 -4.541 1.00 98.25 224 ASP A CA 1
ATOM 1758 C C . ASP A 1 224 ? -3.407 -11.224 -5.695 1.00 98.25 224 ASP A C 1
ATOM 1760 O O . ASP A 1 224 ? -4.329 -11.468 -6.481 1.00 98.25 224 ASP A O 1
ATOM 1764 N N . LYS A 1 225 ? -2.707 -10.085 -5.762 1.00 98.19 225 LYS A N 1
ATOM 1765 C CA . LYS A 1 225 ? -2.936 -9.009 -6.731 1.00 98.19 225 LYS A CA 1
ATOM 1766 C C . LYS A 1 225 ? -1.612 -8.428 -7.213 1.00 98.19 225 LYS A C 1
ATOM 1768 O O . LYS A 1 225 ? -0.685 -8.234 -6.427 1.00 98.19 225 LYS A O 1
ATOM 1773 N N . ALA A 1 226 ? -1.564 -8.077 -8.493 1.00 97.31 226 ALA A N 1
ATOM 1774 C CA . ALA A 1 226 ? -0.441 -7.349 -9.059 1.00 97.31 226 ALA A CA 1
ATOM 1775 C C . ALA A 1 226 ? -0.480 -5.883 -8.617 1.00 97.31 226 ALA A C 1
ATOM 1777 O O . ALA A 1 226 ? -1.556 -5.306 -8.439 1.00 97.31 226 ALA A O 1
ATOM 1778 N N . ASN A 1 227 ? 0.693 -5.269 -8.530 1.00 97.44 227 ASN A N 1
ATOM 1779 C CA . ASN A 1 227 ? 0.855 -3.881 -8.131 1.00 97.44 227 ASN A CA 1
ATOM 1780 C C . ASN A 1 227 ? 1.683 -3.111 -9.165 1.00 97.44 227 ASN A C 1
ATOM 1782 O O . ASN A 1 227 ? 2.667 -3.639 -9.673 1.00 97.44 227 ASN A O 1
ATOM 1786 N N . VAL A 1 228 ? 1.303 -1.877 -9.492 1.00 95.38 228 VAL A N 1
ATOM 1787 C CA . VAL A 1 228 ? 2.046 -1.030 -10.427 1.00 95.38 228 VAL A CA 1
ATOM 1788 C C . VAL A 1 228 ? 2.093 0.432 -9.993 1.00 95.38 228 VAL A C 1
ATOM 1790 O O . VAL A 1 228 ? 1.079 1.028 -9.650 1.00 95.38 228 VAL A O 1
ATOM 1793 N N . HIS A 1 229 ? 3.266 1.047 -10.114 1.00 94.56 229 HIS A N 1
ATOM 1794 C CA . HIS A 1 229 ? 3.430 2.495 -10.021 1.00 94.56 229 HIS A CA 1
ATOM 1795 C C . HIS A 1 229 ? 3.484 3.098 -11.429 1.00 94.56 229 HIS A C 1
ATOM 1797 O O . HIS A 1 229 ? 4.517 3.085 -12.102 1.00 94.56 229 HIS A O 1
ATOM 1803 N N . SER A 1 230 ? 2.344 3.574 -11.936 1.00 91.56 230 SER A N 1
ATOM 1804 C CA . SER A 1 230 ? 2.179 3.940 -13.353 1.00 91.56 230 SER A CA 1
ATOM 1805 C C . SER A 1 230 ? 2.451 5.422 -13.637 1.00 91.56 230 SER A C 1
ATOM 1807 O O . SER A 1 230 ? 1.648 6.096 -14.289 1.00 91.56 230 SER A O 1
ATOM 1809 N N . TYR A 1 231 ? 3.557 5.956 -13.123 1.00 88.69 231 TYR A N 1
ATOM 1810 C CA . TYR A 1 231 ? 3.877 7.374 -13.256 1.00 88.69 231 TYR A CA 1
ATOM 1811 C C . TYR A 1 231 ? 4.162 7.800 -14.704 1.00 88.69 231 TYR A C 1
ATOM 1813 O O . TYR A 1 231 ? 4.886 7.159 -15.460 1.00 88.69 231 TYR A O 1
ATOM 1821 N N . ALA A 1 232 ? 3.619 8.948 -15.109 1.00 78.06 232 ALA A N 1
ATOM 1822 C CA . ALA A 1 232 ? 3.743 9.437 -16.484 1.00 78.06 232 ALA A CA 1
ATOM 1823 C C . ALA A 1 232 ? 5.142 10.010 -16.812 1.00 78.06 232 ALA A C 1
ATOM 1825 O O . ALA A 1 232 ? 5.541 10.099 -17.980 1.00 78.06 232 ALA A O 1
ATOM 1826 N N . ASN A 1 233 ? 5.907 10.392 -15.784 1.00 68.50 233 ASN A N 1
ATOM 1827 C CA . ASN A 1 233 ? 7.264 10.925 -15.916 1.00 68.50 233 ASN A CA 1
ATOM 1828 C C . ASN A 1 233 ? 8.309 9.840 -16.227 1.00 68.50 233 ASN A C 1
ATOM 1830 O O . ASN A 1 233 ? 9.345 10.158 -16.814 1.00 68.50 233 ASN A O 1
ATOM 1834 N N . TYR A 1 234 ? 8.022 8.572 -15.932 1.00 61.62 234 TYR A N 1
ATOM 1835 C CA . TYR A 1 234 ? 8.954 7.468 -16.102 1.00 61.62 234 TYR A CA 1
ATOM 1836 C C . TYR A 1 234 ? 8.555 6.555 -17.284 1.00 61.62 234 TYR A C 1
ATOM 1838 O O . TYR A 1 234 ? 7.380 6.230 -17.446 1.00 61.62 234 TYR A O 1
ATOM 1846 N N . PRO A 1 235 ? 9.480 6.131 -18.172 1.00 56.12 235 PRO A N 1
ATOM 1847 C CA . PRO A 1 235 ? 10.856 6.607 -18.349 1.00 56.12 235 PRO A CA 1
ATOM 1848 C C . PRO A 1 235 ? 10.998 7.885 -19.212 1.00 56.12 235 PRO A C 1
ATOM 1850 O O . PRO A 1 235 ? 12.122 8.275 -19.518 1.00 56.12 235 PRO A O 1
ATOM 1853 N N . TYR A 1 236 ? 9.908 8.524 -19.676 1.00 58.09 236 TYR A N 1
ATOM 1854 C CA . TYR A 1 236 ? 9.992 9.472 -20.808 1.00 58.09 236 TYR A CA 1
ATOM 1855 C C . TYR A 1 236 ? 9.120 10.749 -20.755 1.00 58.09 236 TYR A C 1
ATOM 1857 O O . TYR A 1 236 ? 8.836 11.282 -21.828 1.00 58.09 236 TYR A O 1
ATOM 1865 N N . TRP A 1 237 ? 8.692 11.266 -19.593 1.00 67.75 237 TRP A N 1
ATOM 1866 C CA . TRP A 1 237 ? 7.875 12.506 -19.516 1.00 67.75 237 TRP A CA 1
ATOM 1867 C C . TRP A 1 237 ? 6.714 12.540 -20.518 1.00 67.75 237 TRP A C 1
ATOM 1869 O O . TRP A 1 237 ? 6.563 13.477 -21.306 1.00 67.75 237 TRP A O 1
ATOM 1879 N N . ARG A 1 238 ? 5.926 11.465 -20.556 1.00 70.75 238 ARG A N 1
ATOM 1880 C CA . ARG A 1 238 ? 4.875 11.312 -21.562 1.00 70.75 238 ARG A CA 1
ATOM 1881 C C . ARG A 1 238 ? 3.505 11.589 -20.970 1.00 70.75 238 ARG A C 1
ATOM 1883 O O . ARG A 1 238 ? 3.330 11.665 -19.762 1.00 70.75 238 ARG A O 1
ATOM 1890 N N 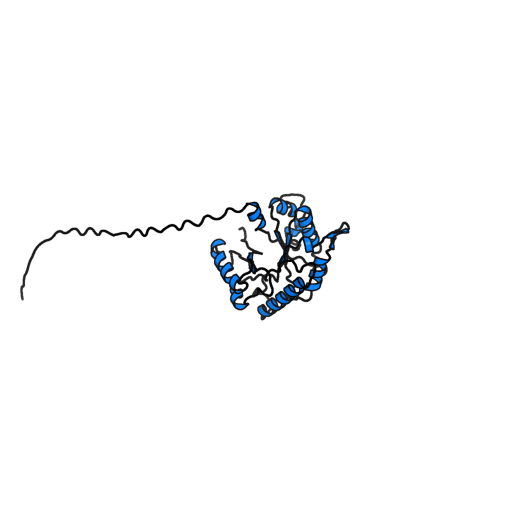. PHE A 1 239 ? 2.502 11.693 -21.836 1.00 76.19 239 PHE A N 1
ATOM 1891 C CA . PHE A 1 239 ? 1.115 11.663 -21.385 1.00 76.19 239 PHE A CA 1
ATOM 1892 C C . PHE A 1 239 ? 0.814 10.317 -20.706 1.00 76.19 239 PHE A C 1
ATOM 1894 O O . PHE A 1 239 ? 1.209 9.288 -21.269 1.00 76.19 239 PHE A O 1
ATOM 1901 N N . PRO A 1 240 ? 0.066 10.291 -19.582 1.00 74.88 240 PRO A N 1
ATOM 1902 C CA . PRO A 1 240 ? -0.281 9.052 -18.877 1.00 74.88 240 PRO A CA 1
ATOM 1903 C C . PRO A 1 240 ? -0.852 7.957 -19.797 1.00 74.88 240 PRO A C 1
ATOM 1905 O O . PRO A 1 240 ? -0.500 6.783 -19.701 1.00 74.88 240 PRO A O 1
ATOM 1908 N N . SER A 1 241 ? -1.676 8.343 -20.777 1.00 78.44 241 SER A N 1
ATOM 1909 C CA . SER A 1 241 ? -2.290 7.415 -21.737 1.00 78.44 241 SER A CA 1
ATOM 1910 C C . SER A 1 241 ? -1.289 6.702 -22.654 1.00 78.44 241 SER A C 1
ATOM 1912 O O . SER A 1 241 ? -1.581 5.625 -23.167 1.00 78.44 241 SER A O 1
ATOM 1914 N N . SER A 1 242 ? -0.106 7.277 -22.870 1.00 80.44 242 SER A N 1
ATOM 1915 C CA . SER A 1 242 ? 0.888 6.736 -23.803 1.00 80.44 242 SER A CA 1
ATOM 1916 C C . SER A 1 242 ? 1.783 5.652 -23.195 1.00 80.44 242 SER A C 1
ATOM 1918 O O . SER A 1 242 ? 2.405 4.894 -23.941 1.00 80.44 242 SER A O 1
ATOM 1920 N N . THR A 1 243 ? 1.853 5.564 -21.864 1.00 82.94 243 THR A N 1
ATOM 1921 C CA . THR A 1 243 ? 2.689 4.595 -21.136 1.00 82.94 243 THR A CA 1
ATOM 1922 C C . THR A 1 243 ? 1.874 3.486 -20.478 1.00 82.94 243 THR A C 1
ATOM 1924 O O . THR A 1 243 ? 2.438 2.439 -20.174 1.00 82.94 243 THR A O 1
ATOM 1927 N N . LEU A 1 244 ? 0.551 3.636 -20.335 1.00 86.38 244 LEU A N 1
ATOM 1928 C CA . LEU A 1 244 ? -0.302 2.648 -19.664 1.00 86.38 244 LEU A CA 1
ATOM 1929 C C . LEU A 1 244 ? -0.145 1.225 -20.230 1.00 86.38 244 LEU A C 1
ATOM 1931 O O . LEU A 1 244 ? 0.103 0.288 -19.478 1.00 86.38 244 LEU A O 1
ATOM 1935 N N . ASN A 1 245 ? -0.196 1.049 -21.555 1.00 88.75 245 ASN A N 1
ATOM 1936 C CA . ASN A 1 245 ? -0.003 -0.275 -22.167 1.00 88.75 245 ASN A CA 1
ATOM 1937 C C . ASN A 1 245 ? 1.394 -0.857 -21.902 1.00 88.75 245 ASN A C 1
ATOM 1939 O O . ASN A 1 245 ? 1.543 -2.071 -21.809 1.00 88.75 245 ASN A O 1
ATOM 1943 N N . TRP A 1 246 ? 2.420 -0.011 -21.788 1.00 89.38 246 TRP A N 1
ATOM 1944 C CA . TRP A 1 246 ? 3.775 -0.458 -21.466 1.00 89.38 246 TRP A CA 1
ATOM 1945 C C . TRP A 1 246 ? 3.845 -0.997 -20.033 1.00 89.38 246 TRP A C 1
ATOM 1947 O O . TRP A 1 246 ? 4.335 -2.109 -19.837 1.00 89.38 246 TRP A O 1
ATOM 1957 N N . TYR A 1 247 ? 3.266 -0.273 -19.070 1.00 91.69 247 TYR A N 1
ATOM 1958 C CA . TYR A 1 247 ? 3.137 -0.722 -17.682 1.00 91.69 247 TYR A CA 1
ATOM 1959 C C . TYR A 1 247 ? 2.364 -2.044 -17.586 1.00 91.69 247 TYR A C 1
ATOM 1961 O O . TYR A 1 247 ? 2.873 -3.013 -17.025 1.00 91.69 247 TYR A O 1
ATOM 1969 N N . LEU A 1 248 ? 1.188 -2.129 -18.220 1.00 91.88 248 LEU A N 1
ATOM 1970 C CA . LEU A 1 248 ? 0.359 -3.341 -18.220 1.00 91.88 248 LEU A CA 1
ATOM 1971 C C . LEU A 1 248 ? 1.061 -4.544 -18.873 1.00 91.88 248 LEU A C 1
ATOM 1973 O O . LEU A 1 248 ? 0.903 -5.673 -18.421 1.00 91.88 248 LEU A O 1
ATOM 1977 N N . ASN A 1 249 ? 1.846 -4.333 -19.932 1.00 92.44 249 ASN A N 1
ATOM 1978 C CA . ASN A 1 249 ? 2.587 -5.417 -20.582 1.00 92.44 249 ASN A CA 1
ATOM 1979 C C . ASN A 1 249 ? 3.787 -5.892 -19.758 1.00 92.44 249 ASN A C 1
ATOM 1981 O O . ASN A 1 249 ? 4.150 -7.064 -19.829 1.00 92.44 249 ASN A O 1
ATOM 1985 N N . ASN A 1 250 ? 4.430 -4.996 -19.011 1.00 93.62 250 ASN A N 1
ATOM 1986 C CA . ASN A 1 250 ? 5.533 -5.365 -18.137 1.00 93.62 250 ASN A CA 1
ATOM 1987 C C . ASN A 1 250 ? 5.048 -6.082 -16.884 1.00 93.62 250 ASN A C 1
ATOM 1989 O O . ASN A 1 250 ? 5.621 -7.111 -16.541 1.00 93.62 250 ASN A O 1
ATOM 1993 N N . ILE A 1 251 ? 3.974 -5.597 -16.256 1.00 95.12 251 ILE A N 1
ATOM 1994 C CA . ILE A 1 251 ? 3.469 -6.207 -15.026 1.00 95.12 251 ILE A CA 1
ATOM 1995 C C . ILE A 1 251 ? 2.973 -7.636 -15.251 1.00 95.12 251 ILE A C 1
ATOM 1997 O O . ILE A 1 251 ? 3.211 -8.514 -14.433 1.00 95.12 251 ILE A O 1
ATOM 2001 N N . LYS A 1 252 ? 2.433 -7.928 -16.439 1.00 93.62 252 LYS A N 1
ATOM 2002 C CA . LYS A 1 252 ? 2.061 -9.294 -16.840 1.00 93.62 252 LYS A CA 1
ATOM 2003 C C . LYS A 1 252 ? 3.223 -10.292 -16.870 1.00 93.62 252 LYS A C 1
ATOM 2005 O O . LYS A 1 252 ? 2.975 -11.491 -16.935 1.00 93.62 252 LYS A O 1
ATOM 2010 N N . LYS A 1 253 ? 4.478 -9.826 -16.846 1.00 94.69 253 LYS A N 1
ATOM 2011 C CA . LYS A 1 253 ? 5.668 -10.692 -16.775 1.00 94.69 253 LYS A CA 1
ATOM 2012 C C . LYS A 1 253 ? 5.962 -11.175 -15.352 1.00 94.69 253 LYS A C 1
ATOM 2014 O O . LYS A 1 253 ? 6.632 -12.189 -15.216 1.00 94.69 253 LYS A O 1
ATOM 2019 N N . CYS A 1 254 ? 5.472 -10.457 -14.340 1.00 94.69 254 CYS A N 1
ATOM 2020 C CA . CYS A 1 254 ? 5.618 -10.790 -12.921 1.00 94.69 254 CYS A CA 1
ATOM 2021 C C . CYS A 1 254 ? 4.283 -11.118 -12.230 1.00 94.69 254 CYS A C 1
ATOM 2023 O O . CYS A 1 254 ? 4.287 -11.531 -11.078 1.00 94.69 254 CYS A O 1
ATOM 2025 N N . SER A 1 255 ? 3.148 -10.947 -12.915 1.00 91.38 255 SER A N 1
ATOM 2026 C CA . SER A 1 255 ? 1.833 -11.391 -12.454 1.00 91.38 255 SER A CA 1
ATOM 2027 C C . SER A 1 255 ? 0.897 -11.601 -13.648 1.00 91.38 255 SER A C 1
ATOM 2029 O O . SER A 1 255 ? 0.353 -10.655 -14.225 1.00 91.38 255 SER A O 1
ATOM 2031 N N . SER A 1 256 ? 0.771 -12.853 -14.087 1.00 78.19 256 SER A N 1
ATOM 2032 C CA . SER A 1 256 ? 0.172 -13.180 -15.389 1.00 78.19 256 SER A CA 1
ATOM 2033 C C . SER A 1 256 ? -1.366 -13.163 -15.417 1.00 78.19 256 SER A 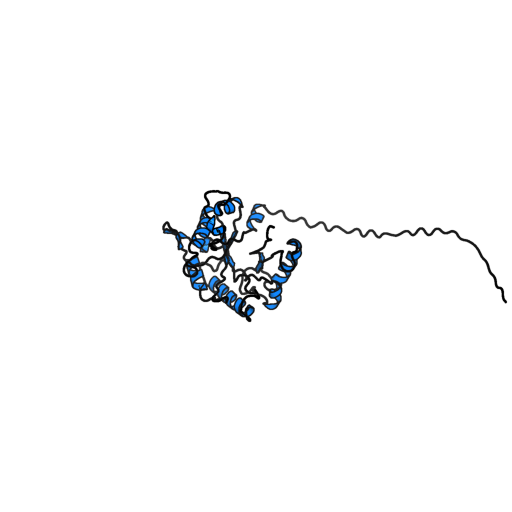C 1
ATOM 2035 O O . SER A 1 256 ? -1.943 -12.862 -16.466 1.00 78.19 256 SER A O 1
ATOM 2037 N N . GLU A 1 257 ? -2.034 -13.419 -14.286 1.00 81.38 257 GLU A N 1
ATOM 2038 C CA . GLU A 1 257 ? -3.498 -13.608 -14.230 1.00 81.38 257 GLU A CA 1
ATOM 2039 C C . GLU A 1 257 ? -4.210 -12.820 -13.119 1.00 81.38 257 GLU A C 1
ATOM 2041 O O . GLU A 1 257 ? -5.440 -12.842 -13.032 1.00 81.38 257 GLU A O 1
ATOM 2046 N N . GLN A 1 258 ? -3.474 -12.099 -12.273 1.00 93.81 258 GLN A N 1
ATOM 2047 C CA . GLN A 1 258 ? -4.074 -11.425 -11.125 1.00 93.81 258 GLN A CA 1
ATOM 2048 C C . GLN A 1 258 ? -4.641 -10.049 -11.499 1.00 93.81 258 GLN A C 1
ATOM 2050 O O . GLN A 1 258 ? -4.132 -9.380 -12.406 1.00 93.81 258 GLN A O 1
ATOM 2055 N N . PRO A 1 259 ? -5.673 -9.570 -10.779 1.00 95.62 259 PRO A N 1
ATOM 2056 C CA . PRO A 1 259 ? -6.092 -8.178 -10.868 1.00 95.62 259 PRO A CA 1
ATOM 2057 C C . PRO A 1 259 ? -4.917 -7.236 -10.588 1.00 95.62 259 PRO A C 1
ATOM 2059 O O . PRO A 1 259 ? -4.163 -7.452 -9.640 1.00 95.62 259 PRO A O 1
ATOM 2062 N N . ILE A 1 260 ? -4.792 -6.185 -11.398 1.00 96.00 260 ILE A N 1
ATOM 2063 C CA . ILE A 1 260 ? -3.750 -5.164 -11.256 1.00 96.00 260 ILE A CA 1
ATOM 2064 C C . ILE A 1 260 ? -4.326 -3.982 -10.481 1.00 96.00 260 ILE A C 1
ATOM 2066 O O . ILE A 1 260 ? -5.358 -3.436 -10.872 1.00 96.00 260 ILE A O 1
ATOM 2070 N N . ILE A 1 261 ? -3.639 -3.577 -9.416 1.00 96.75 261 ILE A N 1
ATOM 2071 C CA . ILE A 1 261 ? -3.897 -2.339 -8.680 1.00 96.75 261 ILE A CA 1
ATOM 2072 C C . ILE A 1 261 ? -2.756 -1.371 -8.980 1.00 96.75 261 ILE A C 1
ATOM 2074 O O . ILE A 1 261 ? -1.589 -1.746 -8.909 1.00 96.75 261 ILE A O 1
ATOM 2078 N N . ALA A 1 262 ? -3.091 -0.131 -9.332 1.00 96.06 262 ALA A N 1
ATOM 2079 C CA . ALA A 1 262 ? -2.109 0.941 -9.383 1.00 96.06 262 ALA A CA 1
ATOM 2080 C C . ALA A 1 262 ? -2.109 1.656 -8.029 1.00 96.06 262 ALA A C 1
ATOM 2082 O O . ALA A 1 262 ? -3.007 2.456 -7.770 1.00 96.06 262 ALA A O 1
ATOM 2083 N N . THR A 1 263 ? -1.169 1.316 -7.148 1.00 97.38 263 THR A N 1
ATOM 2084 C CA . THR A 1 263 ? -1.135 1.872 -5.785 1.00 97.38 263 THR A CA 1
ATOM 2085 C C . THR A 1 263 ? -0.521 3.272 -5.757 1.00 97.38 263 THR A C 1
ATOM 2087 O O . THR A 1 263 ? -0.839 4.065 -4.873 1.00 97.38 263 THR A O 1
ATOM 2090 N N . GLU A 1 264 ? 0.250 3.633 -6.787 1.00 95.50 264 GLU A N 1
ATOM 2091 C CA . GLU A 1 264 ? 0.720 4.995 -7.014 1.00 95.50 264 GLU A CA 1
ATOM 2092 C C . GLU A 1 264 ? 0.665 5.404 -8.492 1.00 95.50 264 GLU A C 1
ATOM 2094 O O . GLU A 1 264 ? 0.933 4.632 -9.418 1.00 95.50 264 GLU A O 1
ATOM 2099 N N . THR A 1 265 ? 0.330 6.669 -8.725 1.00 92.44 265 THR A N 1
ATOM 2100 C CA . THR A 1 265 ? 0.444 7.340 -10.020 1.00 92.44 265 THR A CA 1
ATOM 2101 C C . THR A 1 265 ? 0.307 8.844 -9.809 1.00 92.44 265 THR A C 1
ATOM 2103 O O . THR A 1 265 ? -0.179 9.302 -8.776 1.00 92.44 265 THR A O 1
ATOM 2106 N N . GLY A 1 266 ? 0.691 9.639 -10.802 1.00 88.31 266 GLY A N 1
ATOM 2107 C CA . GLY A 1 266 ? 0.509 11.082 -10.744 1.00 88.31 266 GLY A CA 1
ATOM 2108 C C . GLY A 1 266 ? 1.479 11.847 -11.624 1.00 88.31 266 GLY A C 1
ATOM 2109 O O . GLY A 1 266 ? 2.205 11.287 -12.451 1.00 88.31 266 GLY A O 1
ATOM 2110 N N . TYR A 1 267 ? 1.457 13.162 -11.446 1.00 84.12 267 TYR A N 1
ATOM 2111 C CA . TYR A 1 267 ? 2.375 14.106 -12.061 1.00 84.12 267 TYR A CA 1
ATOM 2112 C C . TYR A 1 267 ? 2.495 15.345 -11.160 1.00 84.12 267 TYR A C 1
ATOM 2114 O O . TYR A 1 267 ? 1.512 15.728 -10.522 1.00 84.12 267 TYR A O 1
ATOM 2122 N N . PRO A 1 268 ? 3.672 15.988 -11.092 1.00 79.50 268 PRO A N 1
ATOM 2123 C CA . PRO A 1 268 ? 3.817 17.238 -10.358 1.00 79.50 268 PRO A CA 1
ATOM 2124 C C . PRO A 1 268 ? 3.023 18.359 -11.042 1.00 79.50 268 PRO A C 1
ATOM 2126 O O . PRO A 1 268 ? 3.006 18.464 -12.272 1.00 79.50 268 PRO A O 1
ATOM 2129 N N . THR A 1 269 ? 2.388 19.222 -10.252 1.00 72.94 269 THR A N 1
ATOM 2130 C CA . THR A 1 269 ? 1.843 20.498 -10.734 1.00 72.94 269 THR A CA 1
ATOM 2131 C C . THR A 1 269 ? 2.970 21.530 -10.769 1.00 72.94 269 THR A C 1
ATOM 2133 O O . THR A 1 269 ? 3.669 21.684 -9.769 1.00 72.94 269 THR A O 1
ATOM 2136 N N . LEU A 1 270 ? 3.165 22.181 -11.920 1.00 55.81 270 LEU A N 1
ATOM 2137 C CA . LEU A 1 270 ? 4.157 23.249 -12.121 1.00 55.81 270 LEU A CA 1
ATOM 2138 C C . LEU A 1 270 ? 3.908 24.465 -11.221 1.00 55.81 270 LEU A C 1
ATOM 2140 O O . LEU A 1 270 ? 2.718 24.780 -10.988 1.00 55.81 270 LEU A O 1
#

pLDDT: mean 84.52, std 17.93, range [31.22, 98.81]

Radius of gyration: 29.0 Å; chains: 1; bounding box: 51×44×121 Å

Foldseek 3Di:
DDDDDDDDDDDDDDPPPPPPPPPPPPPPPPPPDDPDDDPLVVLQQDEEEAECQPCPDLNPVQCPPPDLVSNPLNVVQVSLHQEYEYADFDCVLPVSRNCSLVSLLCCCVPPVRAYAHEDQDDDQLAGDLVCLLVRVVCQCQADADPVRDGRNNLSRHQAYEYHEAQVPPVGPDPPSLVSRLVNLQSNQVSQCPDPSRVPHWYERYEHPDLLCLLVSFACVVSGQAYEYAQECVPPPVHDSVVCVVVRVVSSCRHHVDHHYRHNHYDDDDD

Secondary structure (DSSP, 8-state):
---------------------------------PPPPPHHHHHTT--EE--TT-TTSHHHHTTT-SSTTT-HHHHHHHHT--EEEE----TTT-GGGTHHHHHHHHHHHHH--EEEEE---EETTEE--TTHHHHHHHHHH-EE-TTS-EE-HHHHEEEEE--SSTT-TTSS-TTHHHHHHHHHHHHHHHHHT-TTTTTSPEEPPP-S-GGGHHHH---TTS-SBEEEE--TTTTT---HHHHHHHHHHHHTTT-SSSPEEEEE------